Protein AF-A0A962Q0C6-F1 (afdb_monomer_lite)

Secondary structure (DSSP, 8-state):
-----SSSSSSS-------EEEEEE--TTEEEEETTSS-EE-TTEEEEEEE-TTPPP--EEEEEPTTEEEEEE---TT-TTTT---SEE-TTT-HHHHHHSTTHHHHHHTT-EEEE-EEEEESS--S-----EEEEEEEEEEEEEEE--SSHHHHHHHHHSSS--SPPPTTTSS--S-EEEEEEEEEEEEEE-SSTTEEEEEEEEEEEEEEEEEEEE---TT--HHHHHHHHHHHHHHHHHHHHHHHHHHHHHHHHHHHHHHT-SEETTTHHHHHHHHHHHHHHHHHHHHHHHHHHH--HHHHHT--

Radius of gyration: 23.25 Å; chains: 1; bounding box: 73×51×65 Å

Sequence (307 aa):
MLAWVRAAAILGTSILLMGSKIIIHVPQGGSVVSSSGLFACSAGETCTIELDERHHAETFTAVADSGYEFHGWGDKAGSLCQGSRNPYCEELDNGAVFDAEPGFKDRRRSGGAITMNPSFVGSDYPQTQVTPRFSINSFHTTHYYQVQGNTQEEVWAQLHGSANPLAVDRRAGAKPLGHADFRYQYDYRSAYGTGMSSCKVDSGTLVFRFETVLPRLALQEDTSDHLKDHWQPFQELITEHEAGHHAIYRQLVTQLPQVLIDVGEVPCDELSDRVAEAVEYAVSEVRQASVAYDEYYGGEDYLASSL

pLDDT: mean 84.07, std 17.86, range [36.38, 98.62]

Structure (mmCIF, N/CA/C/O backbone):
data_AF-A0A962Q0C6-F1
#
_entry.id   AF-A0A962Q0C6-F1
#
loop_
_atom_site.group_PDB
_atom_site.id
_atom_site.type_symbol
_atom_site.label_atom_id
_atom_site.label_alt_id
_atom_site.label_comp_id
_atom_site.label_asym_id
_atom_site.label_entity_id
_atom_site.label_seq_id
_atom_site.pdbx_PDB_ins_code
_atom_site.Cartn_x
_atom_site.Cartn_y
_atom_site.Cartn_z
_atom_site.occupancy
_atom_site.B_iso_or_equiv
_atom_site.auth_seq_id
_atom_site.auth_comp_id
_atom_site.auth_asym_id
_atom_site.auth_atom_id
_atom_site.pdbx_PDB_model_num
ATOM 1 N N . MET A 1 1 ? -46.916 25.554 -28.824 1.00 42.38 1 MET A N 1
ATOM 2 C CA . MET A 1 1 ? -46.130 26.174 -27.732 1.00 42.38 1 MET A CA 1
ATOM 3 C C . MET A 1 1 ? -46.280 25.299 -26.498 1.00 42.38 1 MET A C 1
ATOM 5 O O . MET A 1 1 ? -47.380 24.814 -26.295 1.00 42.38 1 MET A O 1
ATOM 9 N N . LEU A 1 2 ? -45.210 25.130 -25.715 1.00 42.97 2 LEU A N 1
ATOM 10 C CA . LEU A 1 2 ? -45.050 24.242 -24.545 1.00 42.97 2 LEU A CA 1
ATOM 11 C C . LEU A 1 2 ? -44.699 22.772 -24.834 1.00 42.97 2 LEU A C 1
ATOM 13 O O . LEU A 1 2 ? -45.565 21.908 -24.833 1.00 42.97 2 LEU A O 1
ATOM 17 N N . ALA A 1 3 ? -43.399 22.496 -24.975 1.00 36.38 3 ALA A N 1
ATOM 18 C CA . ALA A 1 3 ? -42.807 21.191 -24.649 1.00 36.38 3 ALA A CA 1
ATOM 19 C C . ALA A 1 3 ? -41.276 21.295 -24.459 1.00 36.38 3 ALA A C 1
ATOM 21 O O . ALA A 1 3 ? -40.534 20.553 -25.080 1.00 36.38 3 ALA A O 1
ATOM 22 N N . TRP A 1 4 ? -40.780 22.236 -23.645 1.00 40.53 4 TRP A N 1
ATOM 23 C CA . TRP A 1 4 ? -39.338 22.348 -23.350 1.00 40.53 4 TRP A CA 1
ATOM 24 C C . TRP A 1 4 ? -39.097 22.904 -21.939 1.00 40.53 4 TRP A C 1
ATOM 26 O O . TRP A 1 4 ? -38.651 24.033 -21.813 1.00 40.53 4 TRP A O 1
ATOM 36 N N . VAL A 1 5 ? -39.437 22.172 -20.865 1.00 48.41 5 VAL A N 1
ATOM 37 C CA . VAL A 1 5 ? -39.014 22.565 -19.490 1.00 48.41 5 VAL A CA 1
ATOM 38 C C . VAL A 1 5 ? -38.654 21.381 -18.561 1.00 48.41 5 VAL A C 1
ATOM 40 O O . VAL A 1 5 ? -38.254 21.602 -17.429 1.00 48.41 5 VAL A O 1
ATOM 43 N N . ARG A 1 6 ? -38.718 20.102 -18.962 1.00 45.22 6 ARG A N 1
ATOM 44 C CA . ARG A 1 6 ? -38.576 18.987 -17.985 1.00 45.22 6 ARG A CA 1
ATOM 45 C C . ARG A 1 6 ? -37.264 18.192 -17.998 1.00 45.22 6 ARG A C 1
ATOM 47 O O . ARG A 1 6 ? -37.251 17.070 -17.513 1.00 45.22 6 ARG A O 1
ATOM 54 N N . ALA A 1 7 ? -36.158 18.753 -18.482 1.00 43.50 7 ALA A N 1
ATOM 55 C CA . ALA A 1 7 ? -34.874 18.037 -18.506 1.00 43.50 7 ALA A CA 1
ATOM 56 C C . ALA A 1 7 ? -33.676 18.914 -18.101 1.00 43.50 7 ALA A C 1
ATOM 58 O O . ALA A 1 7 ? -32.679 18.971 -18.808 1.00 43.50 7 ALA A O 1
ATOM 59 N N . ALA A 1 8 ? -33.772 19.620 -16.972 1.00 44.69 8 ALA A N 1
ATOM 60 C CA . ALA A 1 8 ? -32.648 20.396 -16.433 1.00 44.69 8 ALA A CA 1
ATOM 61 C C . ALA A 1 8 ? -32.552 20.326 -14.898 1.00 44.69 8 ALA A C 1
ATOM 63 O O . ALA A 1 8 ? -32.233 21.315 -14.249 1.00 44.69 8 ALA A O 1
ATOM 64 N N . ALA A 1 9 ? -32.860 19.170 -14.302 1.00 47.03 9 ALA A N 1
ATOM 65 C CA . ALA A 1 9 ? -32.793 19.001 -12.848 1.00 47.03 9 ALA A CA 1
ATOM 66 C C . ALA A 1 9 ? -32.336 17.600 -12.406 1.00 47.03 9 ALA A C 1
ATOM 68 O O . ALA A 1 9 ? -32.841 17.094 -11.419 1.00 47.03 9 ALA A O 1
ATOM 69 N N . ILE A 1 10 ? -31.412 16.952 -13.128 1.00 45.88 10 ILE A N 1
ATOM 70 C CA . ILE A 1 10 ? -30.650 15.788 -12.620 1.00 45.88 10 ILE A CA 1
ATOM 71 C C . ILE A 1 10 ? -29.255 15.792 -13.271 1.00 45.88 10 ILE A C 1
ATOM 73 O O . ILE A 1 10 ? -28.873 14.869 -13.976 1.00 45.88 10 ILE A O 1
ATOM 77 N N . LEU A 1 11 ? -28.513 16.894 -13.154 1.00 45.00 11 LEU A N 1
ATOM 78 C CA . LEU A 1 11 ? -27.110 16.950 -13.588 1.00 45.00 11 LEU A CA 1
ATOM 79 C C . LEU A 1 11 ? -26.406 18.085 -12.833 1.00 45.00 11 LEU A C 1
ATOM 81 O O . LEU A 1 11 ? -26.037 19.108 -13.394 1.00 45.00 11 LEU A O 1
ATOM 85 N N . GLY A 1 12 ? -26.341 17.966 -11.508 1.00 44.19 12 GLY A N 1
ATOM 86 C CA . GLY A 1 12 ? -25.799 19.043 -10.675 1.00 44.19 12 GLY A CA 1
ATOM 87 C C . GLY A 1 12 ? -25.695 18.733 -9.188 1.00 44.19 12 GLY A C 1
ATOM 88 O O . GLY A 1 12 ? -25.767 19.649 -8.377 1.00 44.19 12 GLY A O 1
ATOM 89 N N . THR A 1 13 ? -25.578 17.459 -8.801 1.00 43.25 13 THR A N 1
ATOM 90 C CA . THR A 1 13 ? -25.363 17.070 -7.393 1.00 43.25 13 THR A CA 1
ATOM 91 C C . THR A 1 13 ? -24.566 15.764 -7.311 1.00 43.25 13 THR A C 1
ATOM 93 O O . THR A 1 13 ? -24.959 14.810 -6.656 1.00 43.25 13 THR A O 1
ATOM 96 N N . SER A 1 14 ? -23.443 15.698 -8.029 1.00 43.38 14 SER A N 1
ATOM 97 C CA . SER A 1 14 ? -22.429 14.633 -7.888 1.00 43.38 14 SER A CA 1
ATOM 98 C C . SER A 1 14 ? -21.070 15.244 -7.550 1.00 43.38 14 SER A C 1
ATOM 100 O O . SER A 1 14 ? -20.045 14.878 -8.114 1.00 43.38 14 SER A O 1
ATOM 102 N N . ILE A 1 15 ? -21.077 16.250 -6.677 1.00 46.16 15 ILE A N 1
ATOM 103 C CA . ILE A 1 15 ? -19.887 16.967 -6.231 1.00 46.16 15 ILE A CA 1
ATOM 104 C C . ILE A 1 15 ? -19.734 16.664 -4.730 1.00 46.16 15 ILE A C 1
ATOM 106 O O . ILE A 1 15 ? -20.579 17.075 -3.943 1.00 46.16 15 ILE A O 1
ATOM 110 N N . LEU A 1 16 ? -18.649 15.953 -4.382 1.00 41.97 16 LEU A N 1
ATOM 111 C CA . LEU A 1 16 ? -18.010 15.868 -3.050 1.00 41.97 16 LEU A CA 1
ATOM 112 C C . LEU A 1 16 ? -18.577 14.888 -1.999 1.00 41.97 16 LEU A C 1
ATOM 114 O O . LEU A 1 16 ? -18.841 15.276 -0.868 1.00 41.97 16 LEU A O 1
ATOM 118 N N . LEU A 1 17 ? -18.620 13.591 -2.311 1.00 48.56 17 LEU A N 1
ATOM 119 C CA . LEU A 1 17 ? -18.396 12.548 -1.287 1.00 48.56 17 LEU A CA 1
ATOM 120 C C . LEU A 1 17 ? -16.993 11.943 -1.437 1.00 48.56 17 LEU A C 1
ATOM 122 O O . LEU A 1 17 ? -16.802 10.742 -1.281 1.00 48.56 17 LEU A O 1
ATOM 126 N N . MET A 1 18 ? -16.003 12.756 -1.815 1.00 61.16 18 MET A N 1
ATOM 127 C CA . MET A 1 18 ? -14.620 12.298 -1.735 1.00 61.16 18 MET A CA 1
ATOM 128 C C . MET A 1 18 ? -14.230 12.370 -0.264 1.00 61.16 18 MET A C 1
ATOM 130 O O . MET A 1 18 ? -14.263 13.453 0.317 1.00 61.16 18 MET A O 1
ATOM 134 N N . GLY A 1 19 ? -13.940 11.220 0.345 1.00 72.44 19 GLY A N 1
ATOM 135 C CA . GLY A 1 19 ? -13.360 11.164 1.682 1.00 72.44 19 GLY A CA 1
ATOM 136 C C . GLY A 1 19 ? -12.099 12.025 1.760 1.00 72.44 19 GLY A C 1
ATOM 137 O O . GLY A 1 19 ? -11.506 12.401 0.743 1.00 72.44 19 GLY A O 1
ATOM 138 N N . SER A 1 20 ? -11.693 12.373 2.976 1.00 84.25 20 SER A N 1
ATOM 139 C CA . SER A 1 20 ? -10.398 13.037 3.146 1.00 84.25 20 SER A CA 1
ATOM 140 C C . SER A 1 20 ? -9.280 12.096 2.717 1.00 84.25 20 SER A C 1
ATOM 142 O O . SER A 1 20 ? -9.476 10.888 2.700 1.00 84.25 20 SER A O 1
ATOM 144 N N . LYS A 1 21 ? -8.109 12.613 2.353 1.00 89.81 21 LYS A N 1
ATOM 145 C CA . LYS A 1 21 ? -6.990 11.748 1.957 1.00 89.81 21 LYS A CA 1
ATOM 146 C C . LYS A 1 21 ? -5.640 12.267 2.404 1.00 89.81 21 LYS A C 1
ATOM 148 O O . LYS A 1 21 ? -5.421 13.479 2.437 1.00 89.81 21 LYS A O 1
ATOM 153 N N . ILE A 1 22 ? -4.729 11.340 2.672 1.00 91.00 22 ILE A N 1
ATOM 154 C CA . ILE A 1 22 ? -3.304 11.620 2.836 1.00 91.00 22 ILE A CA 1
ATOM 155 C C . ILE A 1 22 ? -2.613 11.280 1.521 1.00 91.00 22 ILE A C 1
ATOM 157 O O . ILE A 1 22 ? -2.804 10.196 0.981 1.00 91.00 22 ILE A O 1
ATOM 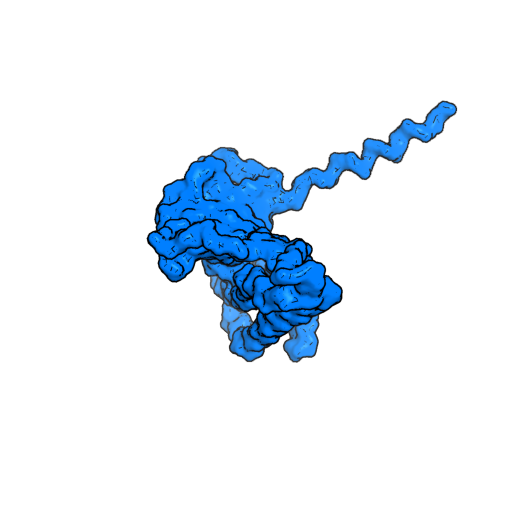161 N N . ILE A 1 23 ? -1.823 12.210 0.994 1.00 94.44 23 ILE A N 1
ATOM 162 C CA . ILE A 1 23 ? -0.979 11.994 -0.179 1.00 94.44 23 ILE A CA 1
ATOM 163 C C . ILE A 1 23 ? 0.474 12.036 0.276 1.00 94.44 23 ILE A C 1
ATOM 165 O O . ILE A 1 23 ? 0.951 13.075 0.732 1.00 94.44 23 ILE A O 1
ATOM 169 N N . ILE A 1 24 ? 1.182 10.922 0.149 1.00 95.62 24 ILE A N 1
ATOM 170 C CA . ILE A 1 24 ? 2.583 10.807 0.552 1.00 95.62 24 ILE A CA 1
ATOM 171 C C . ILE A 1 24 ? 3.434 10.773 -0.712 1.00 95.62 24 ILE A C 1
ATOM 173 O O . ILE A 1 24 ? 3.296 9.859 -1.520 1.00 95.62 24 ILE A O 1
ATOM 177 N N . HIS A 1 25 ? 4.302 11.768 -0.887 1.00 96.31 25 HIS A N 1
ATOM 178 C CA . HIS A 1 25 ? 5.284 11.794 -1.969 1.00 96.31 25 HIS A CA 1
ATOM 179 C C . HIS A 1 25 ? 6.632 11.345 -1.416 1.00 96.31 25 HIS A C 1
ATOM 181 O O . HIS A 1 25 ? 7.324 12.129 -0.765 1.00 96.31 25 HIS A O 1
ATOM 187 N N . VAL A 1 26 ? 6.996 10.087 -1.651 1.00 95.69 26 VAL A N 1
ATOM 188 C CA . VAL A 1 26 ? 8.239 9.515 -1.131 1.00 95.69 26 VAL A CA 1
ATOM 189 C C . VAL A 1 26 ? 9.326 9.662 -2.196 1.00 95.69 26 VAL A C 1
ATOM 191 O O . VAL A 1 26 ? 9.197 9.097 -3.285 1.00 95.69 26 VAL A O 1
ATOM 194 N N . PRO A 1 27 ? 10.396 10.439 -1.952 1.00 93.69 27 PRO A N 1
ATOM 195 C CA . PRO A 1 27 ? 11.502 10.507 -2.892 1.00 93.69 27 PRO A CA 1
ATOM 196 C C . PRO A 1 27 ? 12.302 9.196 -2.866 1.00 93.69 27 PRO A C 1
ATOM 198 O O . PRO A 1 27 ? 12.012 8.273 -2.111 1.00 93.69 27 PRO A O 1
ATOM 201 N N . GLN A 1 28 ? 13.322 9.099 -3.712 1.00 91.00 28 GLN A N 1
ATOM 202 C CA . GLN A 1 28 ? 14.276 7.992 -3.628 1.00 91.00 28 GLN A CA 1
ATOM 203 C C . GLN A 1 28 ? 15.026 8.012 -2.283 1.00 91.00 28 GLN A C 1
ATOM 205 O O . GLN A 1 28 ? 15.248 9.089 -1.725 1.00 91.00 28 GLN A O 1
ATOM 210 N N . GLY A 1 29 ? 15.460 6.841 -1.808 1.00 90.88 29 GLY A N 1
ATOM 211 C CA . GLY A 1 29 ? 16.313 6.709 -0.620 1.00 90.88 29 GLY A CA 1
ATOM 212 C C . GLY A 1 29 ? 15.589 6.433 0.697 1.00 90.88 29 GLY A C 1
ATOM 213 O O . GLY A 1 29 ? 16.202 6.527 1.760 1.00 90.88 29 GLY A O 1
ATOM 214 N N . GLY A 1 30 ? 14.301 6.106 0.658 1.00 94.44 30 GLY A N 1
ATOM 215 C CA . GLY A 1 30 ? 13.584 5.649 1.838 1.00 94.44 30 GLY A CA 1
ATOM 216 C C . GLY A 1 30 ? 12.123 5.333 1.569 1.00 94.44 30 GLY A C 1
ATOM 217 O O . GLY A 1 30 ? 11.634 5.407 0.445 1.00 94.44 30 GLY A O 1
ATOM 218 N N . SER A 1 31 ? 11.418 5.001 2.639 1.00 96.69 31 SER A N 1
ATOM 219 C CA . SER A 1 31 ? 10.007 4.632 2.654 1.00 96.69 31 SER A CA 1
ATOM 220 C C . SER A 1 31 ? 9.270 5.328 3.799 1.00 96.69 31 SER A C 1
ATOM 222 O O . SER A 1 31 ? 9.879 5.934 4.684 1.00 96.69 31 SER A O 1
ATOM 224 N N . VAL A 1 32 ? 7.940 5.270 3.777 1.00 97.06 32 VAL A N 1
ATOM 225 C CA . VAL A 1 32 ? 7.083 5.696 4.892 1.00 97.06 32 VAL A CA 1
ATOM 226 C C . VAL A 1 32 ? 6.168 4.543 5.271 1.00 97.06 32 VAL A C 1
ATOM 228 O O . VAL A 1 32 ? 5.506 4.004 4.392 1.00 97.06 32 VAL A O 1
ATOM 231 N N . VAL A 1 33 ? 6.107 4.178 6.550 1.00 95.44 33 VAL A N 1
ATOM 232 C CA . VAL A 1 33 ? 5.320 3.037 7.055 1.00 95.44 33 VAL A CA 1
ATOM 233 C C . VAL A 1 33 ? 4.435 3.490 8.216 1.00 95.44 33 VAL A C 1
ATOM 235 O O . VAL A 1 33 ? 4.903 4.239 9.071 1.00 95.44 33 VAL A O 1
ATOM 238 N N . SER A 1 34 ? 3.167 3.077 8.253 1.00 94.00 34 SER A N 1
ATOM 239 C CA . SER A 1 34 ? 2.266 3.344 9.383 1.00 94.00 34 SER A CA 1
ATOM 240 C C . SER A 1 34 ? 2.492 2.377 10.544 1.00 94.00 34 SER A C 1
ATOM 242 O O . SER A 1 34 ? 2.974 1.262 10.349 1.00 94.00 34 SER A O 1
ATOM 244 N N . SER A 1 35 ? 2.095 2.774 11.752 1.00 91.19 35 SER A N 1
ATOM 245 C CA . SER A 1 35 ? 2.156 1.940 12.958 1.00 91.19 35 SER A CA 1
ATOM 246 C C . SER A 1 35 ? 1.383 0.629 12.830 1.00 91.19 35 SER A C 1
ATOM 248 O O . SER A 1 35 ? 1.862 -0.394 13.307 1.00 91.19 35 SER A O 1
ATOM 250 N N . SER A 1 36 ? 0.230 0.634 12.156 1.00 88.19 36 SER A N 1
ATOM 251 C CA . SER A 1 36 ? -0.539 -0.589 11.882 1.00 88.19 36 SER A CA 1
ATOM 252 C C . SER A 1 36 ? 0.085 -1.497 10.823 1.00 88.19 36 SER A C 1
ATOM 254 O O . SER A 1 36 ? -0.360 -2.624 10.643 1.00 88.19 36 SER A O 1
ATOM 256 N N . GLY A 1 37 ? 1.043 -0.993 10.040 1.00 90.31 37 GLY A N 1
ATOM 257 C CA . GLY A 1 37 ? 1.572 -1.678 8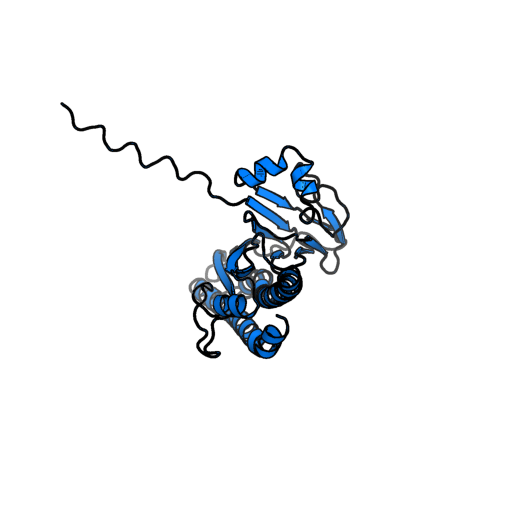.863 1.00 90.31 37 GLY A CA 1
ATOM 258 C C . GLY A 1 37 ? 0.594 -1.777 7.682 1.00 90.31 37 GLY A C 1
ATOM 259 O O . GLY A 1 37 ? 1.010 -2.199 6.599 1.00 90.31 37 GLY A O 1
ATOM 260 N N . LEU A 1 38 ? -0.671 -1.361 7.822 1.00 90.06 38 LEU A N 1
ATOM 261 C CA . LEU A 1 38 ? -1.643 -1.357 6.721 1.00 90.06 38 LEU A CA 1
ATOM 262 C C . LEU A 1 38 ? -1.213 -0.419 5.592 1.00 90.06 38 LEU A C 1
ATOM 264 O O . LEU A 1 38 ? -1.413 -0.729 4.420 1.00 90.06 38 LEU A O 1
ATOM 268 N N . PHE A 1 39 ? -0.549 0.687 5.928 1.00 92.69 39 PHE A N 1
ATOM 269 C CA . PHE A 1 39 ? -0.094 1.673 4.960 1.00 92.69 39 PHE A CA 1
ATOM 270 C C . PHE A 1 39 ? 1.428 1.684 4.895 1.00 92.69 39 PHE A C 1
ATOM 272 O O . PHE A 1 39 ? 2.112 1.864 5.902 1.00 92.69 39 PHE A O 1
ATOM 279 N N . ALA A 1 40 ? 1.974 1.532 3.694 1.00 93.62 40 ALA A N 1
ATOM 280 C CA . ALA A 1 40 ? 3.387 1.771 3.462 1.00 93.62 40 ALA A CA 1
ATOM 281 C C . ALA A 1 40 ? 3.629 2.244 2.033 1.00 93.62 40 ALA A C 1
ATOM 283 O O . ALA A 1 40 ? 2.961 1.798 1.098 1.00 93.62 40 ALA A O 1
ATOM 284 N N . CYS A 1 41 ? 4.599 3.139 1.903 1.00 96.06 41 CYS A N 1
ATOM 285 C CA . CYS A 1 41 ? 4.965 3.835 0.685 1.00 96.06 41 CYS A CA 1
ATOM 286 C C . CYS A 1 41 ? 6.442 3.648 0.409 1.00 96.06 41 CYS A C 1
ATOM 288 O O . CYS A 1 41 ? 7.276 4.000 1.243 1.00 96.06 41 CYS A O 1
ATOM 290 N N . SER A 1 42 ? 6.751 3.099 -0.754 1.00 95.25 42 SER A N 1
ATOM 291 C CA . SER A 1 42 ? 8.107 2.774 -1.175 1.00 95.25 42 SER A CA 1
ATOM 292 C C . SER A 1 42 ? 8.824 3.972 -1.800 1.00 95.25 42 SER A C 1
ATOM 294 O O . SER A 1 42 ? 8.217 4.982 -2.159 1.00 95.25 42 SER A O 1
ATOM 296 N N . ALA A 1 43 ? 10.141 3.859 -1.945 1.00 92.94 43 ALA A N 1
ATOM 297 C CA . ALA A 1 43 ? 10.968 4.881 -2.571 1.00 92.94 43 ALA A CA 1
ATOM 298 C C . ALA A 1 43 ? 10.479 5.227 -3.990 1.00 92.94 43 ALA A C 1
ATOM 300 O O . ALA A 1 43 ? 10.251 4.350 -4.824 1.00 92.94 43 ALA A O 1
ATOM 301 N N . GLY A 1 44 ? 10.344 6.523 -4.282 1.00 91.25 44 GLY A N 1
ATOM 302 C CA . GLY A 1 44 ? 9.909 7.019 -5.594 1.00 91.25 44 GLY A CA 1
ATOM 303 C C . GLY A 1 44 ? 8.409 6.897 -5.885 1.00 91.25 44 GLY A C 1
ATOM 304 O O . GLY A 1 44 ? 7.980 7.218 -6.995 1.00 91.25 44 GLY A O 1
ATOM 305 N N . GLU A 1 45 ? 7.615 6.449 -4.918 1.00 94.56 45 GLU A N 1
ATOM 306 C CA . GLU A 1 45 ? 6.172 6.287 -5.040 1.00 94.56 45 GLU A CA 1
ATOM 307 C C . GLU A 1 45 ? 5.400 7.544 -4.608 1.00 94.56 45 GLU A C 1
ATOM 309 O O . GLU A 1 45 ? 5.811 8.307 -3.730 1.00 94.56 45 GLU A O 1
ATOM 314 N N . THR A 1 46 ? 4.222 7.745 -5.204 1.00 97.06 46 THR A N 1
ATOM 315 C CA . THR A 1 46 ? 3.168 8.578 -4.612 1.00 97.06 46 THR A CA 1
ATOM 316 C C . THR A 1 46 ? 2.023 7.705 -4.107 1.00 97.06 46 THR A C 1
ATOM 318 O O . THR A 1 46 ? 1.293 7.109 -4.895 1.00 97.06 46 THR A O 1
ATOM 321 N N . CYS A 1 47 ? 1.817 7.669 -2.795 1.00 94.94 47 CYS A N 1
ATOM 322 C CA . CYS A 1 47 ? 0.680 6.975 -2.199 1.00 94.94 47 CYS A CA 1
ATOM 323 C C . CYS A 1 47 ? -0.477 7.921 -1.938 1.00 94.94 47 CYS A C 1
ATOM 325 O O . CYS A 1 47 ? -0.277 9.062 -1.521 1.00 94.94 47 CYS A O 1
ATOM 327 N N . THR A 1 48 ? -1.693 7.411 -2.072 1.00 95.88 48 THR A N 1
ATOM 328 C CA . THR A 1 48 ? -2.912 8.046 -1.579 1.00 95.88 48 THR A CA 1
ATOM 329 C C . THR A 1 48 ? -3.599 7.118 -0.587 1.00 95.88 48 THR A C 1
ATOM 331 O O . THR A 1 48 ? -3.952 6.001 -0.942 1.00 95.88 48 THR A O 1
ATOM 334 N N . ILE A 1 49 ? -3.815 7.587 0.636 1.00 93.06 49 ILE A N 1
ATOM 335 C CA . ILE A 1 49 ? -4.540 6.865 1.684 1.00 93.06 49 ILE A CA 1
ATOM 336 C C . ILE A 1 49 ? -5.889 7.550 1.867 1.00 93.06 49 ILE A C 1
ATOM 338 O O . ILE A 1 49 ? -5.937 8.757 2.128 1.00 93.06 49 ILE A O 1
ATOM 342 N N . GLU A 1 50 ? -6.976 6.807 1.701 1.00 89.62 50 GLU A N 1
ATOM 343 C CA . GLU A 1 50 ? -8.326 7.324 1.907 1.00 89.62 50 GLU A CA 1
ATOM 344 C C . GLU A 1 50 ? -8.687 7.321 3.391 1.00 89.62 50 GLU A C 1
ATOM 346 O O . GLU A 1 50 ? -8.765 6.274 4.023 1.00 89.62 50 GLU A O 1
ATOM 351 N N . LEU A 1 51 ? -8.952 8.514 3.925 1.00 82.25 51 LEU A N 1
ATOM 352 C CA . LEU A 1 51 ? -9.417 8.732 5.284 1.00 82.25 51 LEU A CA 1
ATOM 353 C C . LEU A 1 51 ? -10.953 8.717 5.348 1.00 82.25 51 LEU A C 1
ATOM 355 O O . LEU A 1 51 ? -11.630 9.635 4.873 1.00 82.25 51 LEU A O 1
ATOM 359 N N . ASP A 1 52 ? -11.503 7.713 6.018 1.00 73.62 52 ASP A N 1
ATOM 360 C CA . ASP A 1 52 ? -12.863 7.700 6.545 1.00 73.62 52 ASP A CA 1
ATOM 361 C C . ASP A 1 52 ? -13.000 8.590 7.809 1.00 73.62 52 ASP A C 1
ATOM 363 O O . ASP A 1 52 ? -12.031 9.068 8.422 1.00 73.62 52 ASP A O 1
ATOM 367 N N . GLU A 1 53 ? -14.245 8.838 8.219 1.00 58.31 53 GLU A N 1
ATOM 368 C CA . GLU A 1 53 ? -14.584 9.669 9.387 1.00 58.31 53 GLU A CA 1
ATOM 369 C C . GLU A 1 53 ? -14.044 9.121 10.719 1.00 58.31 53 GLU A C 1
ATOM 371 O O . GLU A 1 53 ? -14.075 9.823 11.729 1.00 58.31 53 GLU A O 1
ATOM 376 N N . ARG A 1 54 ? -13.546 7.882 10.736 1.00 59.00 54 ARG A N 1
ATOM 377 C CA . ARG A 1 54 ? -13.233 7.109 11.939 1.00 59.00 54 ARG A CA 1
ATOM 378 C C . ARG A 1 54 ? -11.829 6.500 11.895 1.00 59.00 54 ARG A C 1
ATOM 380 O O . ARG A 1 54 ? -11.590 5.502 12.567 1.00 59.00 54 ARG A O 1
ATOM 387 N N . HIS A 1 55 ? -10.920 7.080 11.107 1.00 61.56 55 HIS A N 1
ATOM 388 C CA . HIS A 1 55 ? -9.526 6.642 11.058 1.00 61.56 55 HIS A CA 1
ATOM 389 C C . HIS A 1 55 ? -8.929 6.575 12.458 1.00 61.56 55 HIS A C 1
ATOM 391 O O . HIS A 1 55 ? -9.090 7.511 13.244 1.00 61.56 55 HIS A O 1
ATOM 397 N N . HIS A 1 56 ? -8.280 5.446 12.733 1.00 62.69 56 HIS A N 1
ATOM 398 C CA . HIS A 1 56 ? -7.518 5.238 13.949 1.00 62.69 56 HIS A CA 1
ATOM 399 C C . HIS A 1 56 ? -6.273 6.129 13.923 1.00 62.69 56 HIS A C 1
ATOM 401 O O . HIS A 1 56 ? -5.827 6.575 12.861 1.00 62.69 56 HIS A O 1
ATOM 407 N N . ALA A 1 57 ? -5.753 6.407 15.110 1.00 72.75 57 ALA A N 1
ATOM 408 C CA . ALA A 1 57 ? -4.453 7.017 15.278 1.00 72.75 57 ALA A CA 1
ATOM 409 C C . ALA A 1 57 ? -3.390 6.199 14.537 1.00 72.75 57 ALA A C 1
ATOM 411 O O . ALA A 1 57 ? -3.248 5.005 14.784 1.00 72.75 57 ALA A O 1
ATOM 412 N N . GLU A 1 58 ? -2.661 6.835 13.625 1.00 84.62 58 GLU A N 1
ATOM 413 C CA . GLU A 1 58 ? -1.534 6.212 12.938 1.00 84.62 58 GLU A CA 1
ATOM 414 C C . GLU A 1 58 ? -0.294 7.065 13.139 1.00 84.62 58 GLU A C 1
ATOM 416 O O . GLU A 1 58 ? -0.300 8.268 12.878 1.00 84.62 58 GLU A O 1
ATOM 421 N N . THR A 1 59 ? 0.799 6.430 13.531 1.00 91.00 59 THR A N 1
ATOM 422 C CA . THR A 1 59 ? 2.115 7.053 13.475 1.00 91.00 59 THR A CA 1
ATOM 423 C C . THR A 1 59 ? 2.780 6.655 12.172 1.00 91.00 59 THR A C 1
ATOM 425 O O . THR A 1 59 ? 3.039 5.479 11.926 1.00 91.00 59 THR A O 1
ATOM 428 N N . PHE A 1 60 ? 3.079 7.637 11.328 1.00 94.56 60 PHE A N 1
ATOM 429 C CA . PHE A 1 60 ? 3.829 7.404 10.098 1.00 94.56 60 PHE A CA 1
ATOM 430 C C . PHE A 1 60 ? 5.323 7.570 10.357 1.00 94.56 60 PHE A C 1
ATOM 432 O O . PHE A 1 60 ? 5.773 8.623 10.798 1.00 94.56 60 PHE A O 1
ATOM 439 N N . THR A 1 61 ? 6.105 6.544 10.049 1.00 97.00 61 THR A N 1
ATOM 440 C CA . THR A 1 61 ? 7.553 6.529 10.259 1.00 97.00 61 THR A CA 1
ATOM 441 C C . THR A 1 61 ? 8.275 6.626 8.926 1.00 97.00 61 THR A C 1
ATOM 443 O O . THR A 1 61 ? 8.061 5.789 8.051 1.00 97.00 61 THR A O 1
ATOM 446 N N . ALA A 1 62 ? 9.143 7.625 8.767 1.00 97.31 62 ALA A N 1
ATOM 447 C CA . ALA A 1 62 ? 10.076 7.688 7.647 1.00 97.31 62 ALA A CA 1
ATOM 448 C C . ALA A 1 62 ? 11.274 6.759 7.906 1.00 97.31 62 ALA A C 1
ATOM 450 O O . ALA A 1 62 ? 12.016 6.948 8.870 1.00 97.31 62 ALA A O 1
ATOM 451 N N . VAL A 1 63 ? 11.474 5.770 7.036 1.00 97.25 63 VAL A N 1
ATOM 452 C CA . VAL A 1 63 ? 12.540 4.767 7.141 1.00 97.25 63 VAL A CA 1
ATOM 453 C C . VAL A 1 63 ? 13.515 4.974 5.988 1.00 97.25 63 VAL A C 1
ATOM 455 O O . VAL A 1 63 ? 13.145 4.806 4.830 1.00 97.25 63 VAL A O 1
ATOM 458 N N . ALA A 1 64 ? 14.748 5.377 6.292 1.00 96.44 64 ALA A N 1
ATOM 459 C CA . ALA A 1 64 ? 15.775 5.583 5.274 1.00 96.44 64 ALA A CA 1
ATOM 460 C C . ALA A 1 64 ? 16.316 4.244 4.751 1.00 96.44 64 ALA A C 1
ATOM 462 O O . ALA A 1 64 ? 16.537 3.312 5.528 1.00 96.44 64 ALA A O 1
ATOM 463 N N . ASP A 1 65 ? 16.567 4.172 3.446 1.00 93.75 65 ASP A N 1
ATOM 464 C CA . ASP A 1 65 ? 17.240 3.029 2.834 1.00 93.75 65 ASP A CA 1
ATOM 465 C C . ASP A 1 65 ? 18.737 3.030 3.178 1.00 93.75 65 ASP A C 1
ATOM 467 O O . ASP A 1 65 ? 19.321 4.038 3.586 1.00 93.75 65 ASP A O 1
ATOM 471 N N . SER A 1 66 ? 19.401 1.891 2.970 1.00 91.88 66 SER A N 1
ATOM 472 C CA . SER A 1 66 ? 20.847 1.779 3.179 1.00 91.88 66 SER A CA 1
ATOM 473 C C . SER A 1 66 ? 21.617 2.832 2.367 1.00 91.88 66 SER A C 1
ATOM 475 O O . SER A 1 66 ? 21.526 2.872 1.141 1.00 91.88 66 SER A O 1
ATOM 477 N N . GLY A 1 67 ? 22.432 3.642 3.049 1.00 91.00 67 GLY A N 1
ATOM 478 C CA . GLY A 1 67 ? 23.212 4.728 2.438 1.00 91.00 67 GLY A CA 1
ATOM 479 C C . GLY A 1 67 ? 22.501 6.086 2.402 1.00 91.00 67 GLY A C 1
ATOM 480 O O . GLY A 1 67 ? 23.062 7.046 1.871 1.00 91.00 67 GLY A O 1
ATOM 481 N N . TYR A 1 68 ? 21.304 6.174 2.980 1.00 94.00 68 TYR A N 1
ATOM 482 C CA . TYR A 1 68 ? 20.548 7.406 3.152 1.00 94.00 68 TYR A CA 1
ATOM 483 C C . TYR A 1 68 ? 20.277 7.685 4.632 1.00 94.00 68 TYR A C 1
ATOM 485 O O . TYR A 1 68 ? 20.276 6.793 5.477 1.00 94.00 68 TYR A O 1
ATOM 493 N N . GLU A 1 69 ? 20.004 8.948 4.931 1.00 95.94 69 GLU A N 1
ATOM 494 C CA . GLU A 1 69 ? 19.554 9.428 6.229 1.00 95.94 69 GLU A CA 1
ATOM 495 C C . GLU A 1 69 ? 18.269 10.234 6.056 1.00 95.94 69 GLU A C 1
ATOM 497 O O . GLU A 1 69 ? 18.118 11.011 5.108 1.00 95.94 69 GLU A O 1
ATOM 502 N N . PHE A 1 70 ? 17.339 10.078 6.996 1.00 96.88 70 PHE A N 1
ATOM 503 C CA . PHE A 1 70 ? 16.173 10.946 7.065 1.00 96.88 70 PHE A CA 1
ATOM 504 C C . PHE A 1 70 ? 16.601 12.348 7.511 1.00 96.88 70 PHE A C 1
ATOM 506 O O . PHE A 1 70 ? 17.118 12.537 8.610 1.00 96.88 70 PHE A O 1
ATOM 513 N N . HIS A 1 71 ? 16.370 13.341 6.658 1.00 96.00 71 HIS A N 1
ATOM 514 C CA . HIS A 1 71 ? 16.725 14.732 6.929 1.00 96.00 71 HIS A CA 1
ATOM 515 C C . HIS A 1 71 ? 15.589 15.502 7.620 1.00 96.00 71 HIS A C 1
ATOM 517 O O . HIS A 1 71 ? 15.837 16.415 8.412 1.00 96.00 71 HIS A O 1
ATOM 523 N N . GLY A 1 72 ? 14.339 15.162 7.305 1.00 96.31 72 GLY A N 1
ATOM 524 C CA . GLY A 1 72 ? 13.161 15.824 7.854 1.00 96.31 72 GLY A CA 1
ATOM 525 C C . GLY A 1 72 ? 11.937 15.713 6.954 1.00 96.31 72 GLY A C 1
ATOM 526 O O . GLY A 1 72 ? 12.022 15.315 5.793 1.00 96.31 72 GLY A O 1
ATOM 527 N N . TRP A 1 73 ? 10.792 16.096 7.499 1.00 95.88 73 TRP A N 1
ATOM 528 C CA . TRP A 1 73 ? 9.547 16.269 6.764 1.00 95.88 73 TRP A CA 1
ATOM 529 C C . TRP A 1 73 ? 9.508 17.655 6.112 1.00 95.88 73 TRP A C 1
ATOM 531 O O . TRP A 1 73 ? 10.015 18.630 6.664 1.00 95.88 73 TRP A O 1
ATOM 541 N N . GLY A 1 74 ? 8.914 17.753 4.924 1.00 90.00 74 GLY A N 1
ATOM 542 C CA . GLY A 1 74 ? 8.893 18.984 4.138 1.00 90.00 74 GLY A CA 1
ATOM 543 C C . GLY A 1 74 ? 8.217 20.166 4.841 1.00 90.00 74 GLY A C 1
ATOM 544 O O . GLY A 1 74 ? 7.273 20.006 5.607 1.00 90.00 74 GLY A O 1
ATOM 545 N N . ASP A 1 75 ? 8.661 21.377 4.503 1.00 85.56 75 ASP A N 1
ATOM 546 C CA . ASP A 1 75 ? 8.233 22.631 5.146 1.00 85.56 75 ASP A CA 1
ATOM 547 C C . ASP A 1 75 ? 6.995 23.281 4.500 1.00 85.56 75 ASP A C 1
ATOM 549 O O . ASP A 1 75 ? 6.714 24.466 4.707 1.00 85.56 75 ASP A O 1
ATOM 553 N N . LYS A 1 76 ? 6.247 22.547 3.668 1.00 86.00 76 LYS A N 1
ATOM 554 C CA . LYS A 1 76 ? 5.114 23.113 2.927 1.00 86.00 76 LYS A CA 1
ATOM 555 C C . LYS A 1 76 ? 3.934 23.368 3.865 1.00 86.00 76 LYS A C 1
ATOM 557 O O . LYS A 1 76 ? 3.430 22.444 4.485 1.00 86.00 76 LYS A O 1
ATOM 562 N N . ALA A 1 77 ? 3.433 24.604 3.883 1.00 80.12 77 ALA A N 1
ATOM 563 C CA . ALA A 1 77 ? 2.285 24.989 4.705 1.00 80.12 77 ALA A CA 1
ATOM 564 C C . ALA A 1 77 ? 1.097 24.015 4.562 1.00 80.12 77 ALA A C 1
ATOM 566 O O . ALA A 1 77 ? 0.539 23.851 3.471 1.00 80.12 77 ALA A O 1
ATOM 567 N N . GLY A 1 78 ? 0.697 23.402 5.680 1.00 77.88 78 GLY A N 1
ATOM 568 C CA . GLY A 1 78 ? -0.448 22.495 5.755 1.00 77.88 78 GLY A CA 1
ATOM 569 C C . GLY A 1 78 ? -0.179 21.055 5.304 1.00 77.88 78 GLY A C 1
ATOM 570 O O . GLY A 1 78 ? -1.145 20.359 4.980 1.00 77.88 78 GLY A O 1
ATOM 571 N N . SER A 1 79 ? 1.087 20.624 5.244 1.00 86.75 79 SER A N 1
ATOM 572 C CA . SER A 1 79 ? 1.467 19.204 5.256 1.00 86.75 79 SER A CA 1
ATOM 573 C C . SER A 1 79 ? 1.455 18.636 6.678 1.00 86.75 79 SER A C 1
ATOM 575 O O . SER A 1 79 ? 1.663 19.386 7.627 1.00 86.75 79 SER A O 1
ATOM 577 N N . LEU A 1 80 ? 1.271 17.320 6.823 1.00 87.69 80 LEU A N 1
ATOM 578 C CA . LEU A 1 80 ? 1.513 16.649 8.107 1.00 87.69 80 LEU A CA 1
ATOM 579 C C . LEU A 1 80 ? 3.009 16.674 8.431 1.00 87.69 80 LEU A C 1
ATOM 581 O O . LEU A 1 80 ? 3.849 16.534 7.535 1.00 87.69 80 LEU A O 1
ATOM 585 N N . CYS A 1 81 ? 3.312 16.850 9.713 1.00 89.19 81 CYS A N 1
ATOM 586 C CA . CYS A 1 81 ? 4.647 16.863 10.298 1.00 89.19 81 CYS A CA 1
ATOM 587 C C . CYS A 1 81 ? 5.565 17.940 9.730 1.00 89.19 81 CYS A C 1
ATOM 589 O O . CYS A 1 81 ? 6.783 17.785 9.717 1.00 89.19 81 CYS A O 1
ATOM 591 N N . GLN A 1 82 ? 4.980 19.046 9.269 1.00 89.25 82 GLN A N 1
ATOM 592 C CA . GLN A 1 82 ? 5.683 20.121 8.580 1.00 89.25 82 GLN A CA 1
ATOM 593 C C . GLN A 1 82 ? 6.928 20.591 9.352 1.00 89.25 82 GLN A C 1
ATOM 595 O O . GLN A 1 82 ? 6.834 21.065 10.483 1.00 89.25 82 GLN A O 1
ATOM 600 N N . GLY A 1 83 ? 8.098 20.476 8.719 1.00 88.75 83 GLY A N 1
ATOM 601 C CA . GLY A 1 83 ? 9.390 20.908 9.264 1.00 88.75 83 GLY A CA 1
ATOM 602 C C . GLY A 1 83 ? 9.920 20.127 10.461 1.00 88.75 83 GLY A C 1
ATOM 603 O O . GLY A 1 83 ? 10.965 20.477 11.020 1.00 88.75 83 GLY A O 1
ATOM 604 N N . SER A 1 84 ? 9.247 19.045 10.852 1.00 9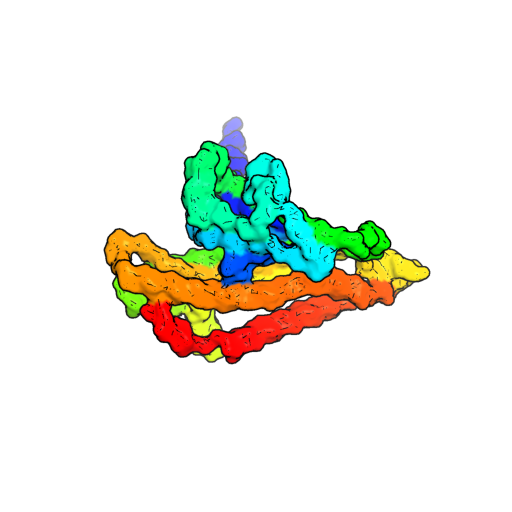3.19 84 SER A N 1
ATOM 605 C CA . SER A 1 84 ? 9.749 18.150 11.885 1.00 93.19 84 SER A CA 1
ATOM 606 C C . SER A 1 84 ? 10.969 17.371 11.384 1.00 93.19 84 SER A C 1
ATOM 608 O O . SER A 1 84 ? 11.002 16.856 10.266 1.00 93.19 84 SER A O 1
ATOM 610 N N . ARG A 1 85 ? 11.978 17.245 12.251 1.00 95.56 85 ARG A N 1
ATOM 611 C CA . ARG A 1 85 ? 13.131 16.348 12.058 1.00 95.56 85 ARG A CA 1
ATOM 612 C C . ARG A 1 85 ? 12.956 14.999 12.754 1.00 95.56 85 ARG A C 1
ATOM 614 O O . ARG A 1 85 ? 13.849 14.163 12.686 1.00 95.56 85 ARG A O 1
ATOM 621 N N . ASN A 1 86 ? 11.832 14.797 13.439 1.00 95.12 86 ASN A N 1
ATOM 622 C CA . ASN A 1 86 ? 11.498 13.512 14.028 1.00 95.12 86 ASN A CA 1
ATOM 623 C C . ASN A 1 86 ? 10.992 12.573 12.917 1.00 95.12 86 ASN A C 1
ATOM 625 O O . ASN A 1 86 ? 10.013 12.931 12.261 1.00 95.12 86 ASN A O 1
ATOM 629 N N . PRO A 1 87 ? 11.615 11.403 12.681 1.00 95.62 87 PRO A N 1
ATOM 630 C CA . PRO A 1 87 ? 11.120 10.445 11.693 1.00 95.62 87 PRO A CA 1
ATOM 631 C C . PRO A 1 87 ? 9.744 9.871 12.050 1.00 95.62 87 PRO A C 1
ATOM 633 O O . PRO A 1 87 ? 9.067 9.379 11.153 1.00 95.62 87 PRO A O 1
ATOM 636 N N . TYR A 1 88 ? 9.318 9.958 13.314 1.00 94.88 88 TYR A N 1
ATOM 637 C CA . TYR A 1 88 ? 7.996 9.539 13.771 1.00 94.88 88 TYR A CA 1
ATOM 638 C C . TYR A 1 88 ? 7.004 10.703 13.670 1.00 94.88 88 TYR A C 1
ATOM 640 O O . TYR A 1 88 ? 7.138 11.726 14.345 1.00 94.88 88 TYR A O 1
ATOM 648 N N . CYS A 1 89 ? 6.020 10.551 12.791 1.00 91.06 89 CYS A N 1
ATOM 649 C CA . CYS A 1 89 ? 4.951 11.507 12.550 1.00 91.06 89 CYS A CA 1
ATOM 650 C C . CYS A 1 89 ? 3.675 11.056 13.276 1.00 91.06 89 CYS A C 1
ATOM 652 O O . CYS A 1 89 ? 2.858 10.331 12.713 1.00 91.06 89 CYS A O 1
ATOM 654 N N . GLU A 1 90 ? 3.532 11.481 14.534 1.00 83.38 90 GLU A N 1
ATOM 655 C CA . GLU A 1 90 ? 2.447 11.100 15.464 1.00 83.38 90 GLU A CA 1
ATOM 656 C C . GLU A 1 90 ? 1.212 12.026 15.374 1.00 83.38 90 GLU A C 1
ATOM 658 O O . GLU A 1 90 ? 0.284 11.945 16.177 1.00 83.38 90 GLU A O 1
ATOM 663 N N . GLU A 1 91 ? 1.175 12.950 14.406 1.00 65.00 91 GLU A N 1
ATOM 664 C CA . GLU A 1 91 ? 0.161 14.018 14.323 1.00 65.00 91 GLU A CA 1
ATOM 665 C C . GLU A 1 91 ? -1.282 13.532 14.077 1.00 65.00 91 GLU A C 1
ATOM 667 O O . GLU A 1 91 ? -2.209 14.343 14.079 1.00 65.00 91 GLU A O 1
ATOM 672 N N . LEU A 1 92 ? -1.502 12.227 13.895 1.00 63.81 92 LEU A N 1
ATOM 673 C CA . LEU A 1 92 ? -2.835 11.638 13.736 1.00 63.81 92 LEU A CA 1
ATOM 674 C C . LEU A 1 92 ? -3.421 11.084 15.040 1.00 63.81 92 LEU A C 1
ATOM 676 O O . LEU A 1 92 ? -4.612 10.783 15.066 1.00 63.81 92 LEU A O 1
ATOM 680 N N . ASP A 1 93 ? -2.623 10.970 16.105 1.00 50.56 93 ASP A N 1
ATOM 681 C CA . ASP A 1 93 ? -3.035 10.301 17.347 1.00 50.56 93 ASP A CA 1
ATOM 682 C C . ASP A 1 93 ? -3.897 11.196 18.250 1.00 50.56 93 ASP A C 1
ATOM 684 O O . ASP A 1 93 ? -4.815 10.766 18.944 1.00 50.56 93 ASP A O 1
ATOM 688 N N . ASN A 1 94 ? -3.698 12.508 18.164 1.00 42.75 94 ASN A N 1
ATOM 689 C CA . ASN A 1 94 ? -4.422 13.443 19.002 1.00 42.75 94 ASN A CA 1
ATOM 690 C C . ASN A 1 94 ? -5.429 14.229 18.176 1.00 42.75 94 ASN A C 1
ATOM 692 O O . ASN A 1 94 ? -5.058 15.075 17.360 1.00 42.75 94 ASN A O 1
ATOM 696 N N . GLY A 1 95 ? -6.716 14.074 18.509 1.00 43.91 95 GLY A N 1
ATOM 697 C CA . GLY A 1 95 ? -7.769 15.026 18.135 1.00 43.91 95 GLY A CA 1
ATOM 698 C C . GLY A 1 95 ? -7.352 16.495 18.330 1.00 43.91 95 GLY A C 1
ATOM 699 O O . GLY A 1 95 ? -7.873 17.364 17.649 1.00 43.91 95 GLY A O 1
ATOM 700 N N . ALA A 1 96 ? -6.336 16.771 19.159 1.00 39.69 96 ALA A N 1
ATOM 701 C CA . ALA A 1 96 ? -5.688 18.066 19.333 1.00 39.69 96 ALA A CA 1
ATOM 702 C C . ALA A 1 96 ? -5.046 18.680 18.068 1.00 39.69 96 ALA A C 1
ATOM 704 O O . ALA A 1 96 ? -5.174 19.887 17.905 1.00 39.69 96 ALA A O 1
ATOM 705 N N . VAL A 1 97 ? -4.403 17.937 17.154 1.00 45.16 97 VAL A N 1
ATOM 706 C CA . VAL A 1 97 ? -3.847 18.548 15.914 1.00 45.16 97 VAL A CA 1
ATOM 707 C C . VAL A 1 97 ? -4.982 18.979 14.982 1.00 45.16 97 VAL A C 1
ATOM 709 O O . VAL A 1 97 ? -4.942 20.045 14.365 1.00 45.16 97 VAL A O 1
ATOM 712 N N . PHE A 1 98 ? -6.055 18.189 14.960 1.00 47.34 98 PHE A N 1
ATOM 713 C CA . PHE A 1 98 ? -7.269 18.480 14.202 1.00 47.34 98 PHE A CA 1
ATOM 714 C C . PHE A 1 98 ? -8.155 19.531 14.879 1.00 47.34 98 PHE A C 1
ATOM 716 O O . PHE A 1 98 ? -8.961 20.144 14.192 1.00 47.34 98 PHE A O 1
ATOM 723 N N . ASP A 1 99 ? -8.005 19.763 16.186 1.00 41.28 99 ASP A N 1
ATOM 724 C CA . ASP A 1 99 ? -8.766 20.738 16.974 1.00 41.28 99 ASP A CA 1
ATOM 725 C C . ASP A 1 99 ? -8.047 22.087 17.147 1.00 41.28 99 ASP A C 1
ATOM 727 O O . ASP A 1 99 ? -8.725 23.098 17.344 1.00 41.28 99 ASP A O 1
ATOM 731 N N . ALA A 1 100 ? -6.711 22.120 17.080 1.00 41.12 100 ALA A N 1
ATOM 732 C CA . ALA A 1 100 ? -5.901 23.301 17.390 1.00 41.12 100 ALA A CA 1
ATOM 733 C C . ALA A 1 100 ? -5.655 24.232 16.192 1.00 41.12 100 ALA A C 1
ATOM 735 O O . ALA A 1 100 ? -5.481 25.433 16.394 1.00 41.12 100 ALA A O 1
ATOM 736 N N . GLU A 1 101 ? -5.685 23.720 14.958 1.00 47.59 101 GLU A N 1
ATOM 737 C CA . GLU A 1 101 ? -5.531 24.528 13.744 1.00 47.59 101 GLU A CA 1
ATOM 738 C C . GLU A 1 101 ? -6.907 24.777 13.092 1.00 47.59 101 GLU A C 1
ATOM 740 O O . GLU A 1 101 ? -7.502 23.846 12.534 1.00 47.59 101 GLU A O 1
ATOM 745 N N . PRO A 1 102 ? -7.431 26.024 13.097 1.00 47.16 102 PRO A N 1
ATOM 746 C CA . PRO A 1 102 ? -8.771 26.354 12.594 1.00 47.16 102 PRO A CA 1
ATOM 747 C C . PRO A 1 102 ? -9.041 25.919 11.143 1.00 47.16 102 PRO A C 1
ATOM 749 O O . PRO A 1 102 ? -10.194 25.822 10.740 1.00 47.16 102 PRO A O 1
ATOM 752 N N . GLY A 1 103 ? -7.997 25.644 10.352 1.00 50.22 103 GLY A N 1
ATOM 753 C CA . GLY A 1 103 ? -8.109 25.207 8.958 1.00 50.22 103 GLY A CA 1
ATOM 754 C C . GLY A 1 103 ? -8.164 23.692 8.730 1.00 50.22 103 GLY A C 1
ATOM 755 O O . GLY A 1 103 ? -8.442 23.275 7.604 1.00 50.22 103 GLY A O 1
ATOM 756 N N . PHE A 1 104 ? -7.893 22.853 9.738 1.00 50.81 104 PHE A N 1
ATOM 757 C CA . PHE A 1 104 ? -7.760 21.405 9.526 1.00 50.81 104 PHE A CA 1
ATOM 758 C C . PHE A 1 104 ? -9.096 20.650 9.674 1.00 50.81 104 PHE A C 1
ATOM 760 O O . PHE A 1 104 ? -9.408 19.802 8.831 1.00 50.81 104 PHE A O 1
ATOM 767 N N . LYS A 1 105 ? -9.960 21.018 10.640 1.00 48.94 105 LYS A N 1
ATOM 768 C CA . LYS A 1 105 ? -11.347 20.489 10.721 1.00 48.94 105 LYS A CA 1
ATOM 769 C C . LYS A 1 105 ? -12.130 20.696 9.431 1.00 48.94 105 LYS A C 1
ATOM 771 O O . LYS A 1 105 ? -12.841 19.793 8.984 1.00 48.94 105 LYS A O 1
ATOM 776 N N . ASP A 1 106 ? -11.969 21.868 8.824 1.00 50.38 106 ASP A N 1
ATOM 777 C CA . ASP A 1 106 ? -12.651 22.227 7.583 1.00 50.38 106 ASP A CA 1
ATOM 778 C C . ASP A 1 106 ? -12.169 21.379 6.399 1.00 50.38 106 ASP A C 1
ATOM 780 O O . ASP A 1 106 ? -12.968 21.045 5.523 1.00 50.38 106 ASP A O 1
ATOM 784 N N . ARG A 1 107 ? -10.903 20.930 6.389 1.00 52.38 107 ARG A N 1
ATOM 785 C CA . ARG A 1 107 ? -10.383 20.006 5.365 1.00 52.38 107 ARG A CA 1
ATOM 786 C C . ARG A 1 107 ? -10.939 18.594 5.510 1.00 52.38 107 ARG A C 1
ATOM 788 O O . ARG A 1 107 ? -11.253 17.992 4.486 1.00 52.38 107 ARG A O 1
ATOM 795 N N . ARG A 1 108 ? -11.143 18.086 6.736 1.00 51.28 108 ARG A N 1
ATOM 796 C CA . ARG A 1 108 ? -11.727 16.742 6.922 1.00 51.28 108 ARG A CA 1
ATOM 797 C C . ARG A 1 108 ? -13.183 16.670 6.442 1.00 51.28 108 ARG A C 1
ATOM 799 O O . ARG A 1 108 ? -13.613 15.691 5.840 1.00 51.28 108 ARG A O 1
ATOM 806 N N . ARG A 1 109 ? -13.940 17.748 6.672 1.00 54.22 109 ARG A N 1
ATOM 807 C CA . ARG A 1 109 ? -15.357 17.862 6.281 1.00 54.22 109 ARG A CA 1
ATOM 808 C C . ARG A 1 109 ? -15.579 18.175 4.799 1.00 54.22 109 ARG A C 1
ATOM 810 O O . ARG A 1 109 ? -16.699 18.023 4.326 1.00 54.22 109 ARG A O 1
ATOM 817 N N . SER A 1 110 ? -14.547 18.611 4.074 1.00 57.34 110 SER A N 1
ATOM 818 C CA . SER A 1 110 ? -14.658 19.041 2.670 1.00 57.34 110 SER A CA 1
ATOM 819 C C . SER A 1 110 ? -14.037 18.076 1.653 1.00 57.34 110 SER A C 1
ATOM 821 O O . SER A 1 110 ? -13.964 18.417 0.472 1.00 57.34 110 SER A O 1
ATOM 823 N N . GLY A 1 111 ? -13.595 16.884 2.075 1.00 68.56 111 GLY A N 1
ATOM 824 C CA . GLY A 1 111 ? -12.880 15.954 1.189 1.00 68.56 111 GLY A CA 1
ATOM 825 C C . GLY A 1 111 ? -11.475 16.442 0.830 1.00 68.56 111 GLY A C 1
ATOM 826 O O . GLY A 1 111 ? -11.007 16.280 -0.298 1.00 68.56 111 GLY A O 1
ATOM 827 N N . GLY A 1 112 ? -10.823 17.121 1.776 1.00 79.25 112 GLY A N 1
ATOM 828 C CA . GLY A 1 112 ? -9.509 17.716 1.592 1.00 79.25 112 GLY A CA 1
ATOM 829 C C . GLY A 1 112 ? -8.397 16.676 1.449 1.00 79.25 112 GLY A C 1
ATOM 830 O O . GLY A 1 112 ? -8.456 15.576 1.998 1.00 79.25 112 GLY A O 1
ATOM 831 N N . ALA A 1 113 ? -7.346 17.061 0.727 1.00 85.94 113 ALA A N 1
ATOM 832 C CA . ALA A 1 113 ? -6.096 16.317 0.665 1.00 85.94 113 ALA A CA 1
ATOM 833 C C . ALA A 1 113 ? -5.062 16.960 1.592 1.00 85.94 113 ALA A C 1
ATOM 835 O O . ALA A 1 113 ? -4.868 18.179 1.560 1.00 85.94 113 ALA A O 1
ATOM 836 N N . ILE A 1 114 ? -4.381 16.139 2.381 1.00 87.56 114 ILE A N 1
ATOM 837 C CA . ILE A 1 114 ? -3.244 16.545 3.203 1.00 87.56 114 ILE A CA 1
ATOM 838 C C . ILE A 1 114 ? -2.011 15.820 2.678 1.00 87.56 114 ILE A C 1
ATOM 840 O O . ILE A 1 114 ? -2.096 14.659 2.296 1.00 87.56 114 ILE A O 1
ATOM 844 N N . THR A 1 115 ? -0.873 16.503 2.604 1.00 92.19 115 THR A N 1
ATOM 845 C CA . THR A 1 115 ? 0.343 15.922 2.020 1.00 92.19 115 THR A CA 1
ATOM 846 C C . THR A 1 115 ? 1.379 15.567 3.075 1.00 92.19 115 THR A C 1
ATOM 848 O O . THR A 1 115 ? 1.494 16.281 4.067 1.00 92.19 115 THR A O 1
ATOM 851 N N . MET A 1 116 ? 2.199 14.557 2.800 1.00 93.94 116 MET A N 1
ATOM 852 C CA . MET A 1 116 ? 3.430 14.224 3.520 1.00 93.94 116 MET A CA 1
ATOM 853 C C . MET A 1 116 ? 4.583 14.152 2.524 1.00 93.94 116 MET A C 1
ATOM 855 O O . MET A 1 116 ? 4.427 13.611 1.431 1.00 93.94 116 MET A O 1
ATOM 859 N N . ASN A 1 117 ? 5.729 14.722 2.887 1.00 95.31 117 ASN A N 1
ATOM 860 C CA . ASN A 1 117 ? 6.890 14.804 2.001 1.00 95.31 117 ASN A CA 1
ATOM 861 C C . ASN A 1 117 ? 8.158 14.533 2.827 1.00 95.31 117 ASN A C 1
ATOM 863 O O . ASN A 1 117 ? 8.755 15.492 3.317 1.00 95.31 117 ASN A O 1
ATOM 867 N N . PRO A 1 118 ? 8.538 13.271 3.082 1.00 96.62 118 PRO A N 1
ATOM 868 C CA . PRO A 1 118 ? 9.814 12.981 3.729 1.00 96.62 118 PRO A CA 1
ATOM 869 C C . PRO A 1 118 ? 10.979 13.415 2.830 1.00 96.62 118 PRO A C 1
ATOM 871 O O . PRO A 1 118 ? 10.870 13.424 1.604 1.00 96.62 118 PRO A O 1
ATOM 874 N N . SER A 1 119 ? 12.105 13.757 3.443 1.00 96.00 119 SER A N 1
ATOM 875 C CA . SER A 1 119 ? 13.362 14.044 2.760 1.00 96.00 119 SER A CA 1
ATOM 876 C C . SER A 1 119 ? 14.426 13.059 3.219 1.00 96.00 119 SER A C 1
ATOM 878 O O . SER A 1 119 ? 14.681 12.937 4.419 1.00 96.00 119 SER A O 1
ATOM 880 N N . PHE A 1 120 ? 15.059 12.393 2.258 1.00 94.81 120 PHE A N 1
ATOM 881 C CA . PHE A 1 120 ? 16.179 11.489 2.482 1.00 94.81 120 PHE A CA 1
ATOM 882 C C . PHE A 1 120 ? 17.415 12.035 1.766 1.00 94.81 120 PHE A C 1
ATOM 884 O O . PHE A 1 120 ? 17.343 12.442 0.604 1.00 94.81 120 PHE A O 1
ATOM 891 N N . VAL A 1 121 ? 18.550 12.067 2.459 1.00 92.88 121 VAL A N 1
ATOM 892 C CA . VAL A 1 121 ? 19.834 12.543 1.929 1.00 92.88 121 VAL A CA 1
ATOM 893 C C . VAL A 1 121 ? 20.860 11.420 2.020 1.00 92.88 121 VAL A C 1
ATOM 895 O O . VAL A 1 121 ? 20.957 10.760 3.044 1.00 92.88 121 VAL A O 1
ATOM 898 N N . GLY A 1 122 ? 21.612 11.178 0.949 1.00 88.00 122 GLY A N 1
ATOM 899 C CA . GLY A 1 122 ? 22.660 10.154 0.891 1.00 88.00 122 GLY A CA 1
ATOM 900 C C . GLY A 1 122 ? 23.917 10.724 0.239 1.00 88.00 122 GLY A C 1
ATOM 901 O O . GLY A 1 122 ? 23.822 11.620 -0.604 1.00 88.00 122 GLY A O 1
ATOM 902 N N . SER A 1 123 ? 25.094 10.246 0.647 1.00 66.88 123 SER A N 1
ATOM 903 C CA . SER A 1 123 ? 26.390 10.846 0.289 1.00 66.88 123 SER A CA 1
ATOM 904 C C . SER A 1 123 ? 26.948 10.444 -1.082 1.00 66.88 123 SER A C 1
ATOM 906 O O . SER A 1 123 ? 27.828 11.145 -1.572 1.00 66.88 123 SER A O 1
ATOM 908 N N . ASP A 1 124 ? 26.442 9.384 -1.734 1.00 60.50 124 ASP A N 1
ATOM 909 C CA . ASP A 1 124 ? 27.201 8.714 -2.813 1.00 60.50 124 ASP A CA 1
ATOM 910 C C . ASP A 1 124 ? 26.417 8.270 -4.068 1.00 60.50 124 ASP A C 1
ATOM 912 O O . ASP A 1 124 ? 26.927 7.466 -4.847 1.00 60.50 124 ASP A O 1
ATOM 916 N N . TYR A 1 125 ? 25.216 8.792 -4.350 1.00 54.62 125 TYR A N 1
ATOM 917 C CA . TYR A 1 125 ? 24.474 8.376 -5.556 1.00 54.62 125 TYR 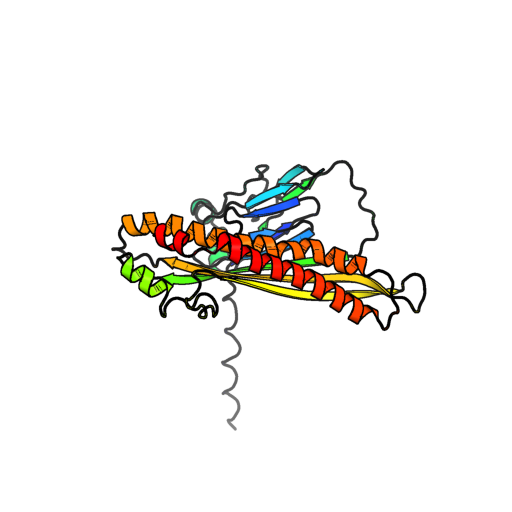A CA 1
ATOM 918 C C . TYR A 1 125 ? 24.554 9.386 -6.716 1.00 54.62 125 TYR A C 1
ATOM 920 O O . TYR A 1 125 ? 23.920 10.445 -6.661 1.00 54.62 125 TYR A O 1
ATOM 928 N N . PRO A 1 126 ? 25.279 9.080 -7.814 1.00 50.47 126 PRO A N 1
ATOM 929 C CA . PRO A 1 126 ? 25.226 9.893 -9.022 1.00 50.47 126 PRO A CA 1
ATOM 930 C C . PRO A 1 126 ? 23.829 9.811 -9.659 1.00 50.47 126 PRO A C 1
ATOM 932 O O . PRO A 1 126 ? 23.383 8.749 -10.086 1.00 50.47 126 PRO A O 1
ATOM 935 N N . GLN A 1 127 ? 23.148 10.956 -9.777 1.00 49.66 127 GLN A N 1
ATOM 936 C CA . GLN A 1 127 ? 21.791 11.102 -10.339 1.00 49.66 127 GLN A CA 1
ATOM 937 C C . GLN A 1 127 ? 21.684 10.893 -11.867 1.00 49.66 127 GLN A C 1
ATOM 939 O O . GLN A 1 127 ? 20.874 11.523 -12.541 1.00 49.66 127 GLN A O 1
ATOM 944 N N . THR A 1 128 ? 22.513 10.045 -12.467 1.00 45.38 128 THR A N 1
ATOM 945 C CA . THR A 1 128 ? 22.555 9.888 -13.930 1.00 45.38 128 THR A CA 1
ATOM 946 C C . THR A 1 128 ? 22.731 8.432 -14.336 1.00 45.38 128 THR A C 1
ATOM 948 O O . THR A 1 128 ? 23.711 8.054 -14.967 1.00 45.38 128 THR A O 1
ATOM 951 N N . GLN A 1 129 ? 21.735 7.604 -14.031 1.00 48.25 129 GLN A N 1
ATOM 952 C CA . GLN A 1 129 ? 21.442 6.470 -14.901 1.00 48.25 129 GLN A CA 1
ATOM 953 C C . GLN A 1 129 ? 20.238 6.826 -15.768 1.00 48.25 129 GLN A C 1
ATOM 955 O O . GLN A 1 129 ? 19.237 7.358 -15.292 1.00 48.25 129 GLN A O 1
ATOM 960 N N . VAL A 1 130 ? 20.363 6.570 -17.072 1.00 52.97 130 VAL A N 1
ATOM 961 C CA . VAL A 1 130 ? 19.249 6.580 -18.030 1.00 52.97 130 VAL A CA 1
ATOM 962 C C . VAL A 1 130 ? 18.436 5.308 -17.773 1.00 52.97 130 VAL A C 1
ATOM 964 O O . VAL A 1 130 ? 18.389 4.401 -18.596 1.00 52.97 130 VAL A O 1
ATOM 967 N N . THR A 1 131 ? 17.908 5.180 -16.561 1.00 60.81 131 THR A N 1
ATOM 968 C CA . THR A 1 131 ? 17.040 4.081 -16.158 1.00 60.81 131 THR A CA 1
ATOM 969 C C . THR A 1 131 ? 15.633 4.377 -16.662 1.00 60.81 131 THR A C 1
ATOM 971 O O . THR A 1 131 ? 15.239 5.553 -16.719 1.00 60.81 131 THR A O 1
ATOM 974 N N . PRO A 1 132 ? 14.865 3.344 -17.042 1.00 65.50 132 PRO A N 1
ATOM 975 C CA . PRO A 1 132 ? 13.485 3.536 -17.430 1.00 65.50 132 PRO A CA 1
ATOM 976 C C . PRO A 1 132 ? 12.694 4.319 -16.385 1.00 65.50 132 PRO A C 1
ATOM 978 O O . PRO A 1 132 ? 12.821 4.106 -15.177 1.00 65.50 132 PRO A O 1
ATOM 981 N N . ARG A 1 133 ? 11.927 5.303 -16.859 1.00 89.06 133 ARG A N 1
ATOM 982 C CA . ARG A 1 133 ? 11.243 6.268 -15.989 1.00 89.06 133 ARG A CA 1
ATOM 983 C C . ARG A 1 133 ? 9.865 5.739 -15.637 1.00 89.06 133 ARG A C 1
ATOM 985 O O . ARG A 1 133 ? 8.951 5.816 -16.459 1.00 89.06 133 ARG A O 1
ATOM 992 N N . PHE A 1 134 ? 9.716 5.228 -14.424 1.00 92.56 134 PHE A N 1
ATOM 993 C CA . PHE A 1 134 ? 8.428 4.770 -13.918 1.00 92.56 134 PHE A CA 1
ATOM 994 C C . PHE A 1 134 ? 7.777 5.812 -13.016 1.00 92.56 134 PHE A C 1
ATOM 996 O O . PHE A 1 134 ? 8.424 6.395 -12.149 1.00 92.56 134 PHE A O 1
ATOM 1003 N N . SER A 1 135 ? 6.480 6.035 -13.222 1.00 94.94 135 SER A N 1
ATOM 1004 C CA . SER A 1 135 ? 5.615 6.669 -12.230 1.00 94.94 135 SER A CA 1
ATOM 1005 C C . SER A 1 135 ? 4.890 5.576 -11.460 1.00 94.94 135 SER A C 1
ATOM 1007 O O . SER A 1 135 ? 4.194 4.761 -12.064 1.00 94.94 135 SER A O 1
ATOM 1009 N N . ILE A 1 136 ? 5.059 5.560 -10.142 1.00 96.62 136 ILE A N 1
ATOM 1010 C CA . ILE A 1 136 ? 4.461 4.557 -9.266 1.00 96.62 136 ILE A CA 1
ATOM 1011 C C . ILE A 1 136 ? 3.443 5.253 -8.373 1.00 96.62 136 ILE A C 1
ATOM 1013 O O . ILE A 1 136 ? 3.777 6.219 -7.682 1.00 96.62 136 ILE A O 1
ATOM 1017 N N . ASN A 1 137 ? 2.202 4.780 -8.414 1.00 97.50 137 ASN A N 1
ATOM 1018 C CA . ASN A 1 137 ? 1.125 5.302 -7.588 1.00 97.50 137 ASN A CA 1
ATOM 1019 C C . ASN A 1 137 ? 0.436 4.156 -6.855 1.00 97.50 137 ASN A C 1
ATOM 1021 O O . ASN A 1 137 ? 0.028 3.190 -7.500 1.00 97.50 137 ASN A O 1
ATOM 1025 N N . SER A 1 138 ? 0.225 4.285 -5.549 1.00 97.12 138 SER A N 1
ATOM 1026 C CA . SER A 1 138 ? -0.655 3.378 -4.811 1.00 97.12 138 SER A CA 1
ATOM 1027 C C . SER A 1 138 ? -1.833 4.094 -4.185 1.00 97.12 138 SER A C 1
ATOM 1029 O O . SER A 1 138 ? -1.784 5.279 -3.851 1.00 97.12 138 SER A O 1
ATOM 1031 N N . PHE A 1 139 ? -2.914 3.342 -4.031 1.00 96.50 139 PHE A N 1
ATOM 1032 C CA . PHE A 1 139 ? -4.120 3.751 -3.338 1.00 96.50 139 PHE A CA 1
ATOM 1033 C C . PHE A 1 139 ? -4.394 2.744 -2.233 1.00 96.50 139 PHE A C 1
ATOM 1035 O O . PHE A 1 139 ? -4.405 1.545 -2.503 1.00 96.50 139 PHE A O 1
ATOM 1042 N N . HIS A 1 140 ? -4.608 3.233 -1.019 1.00 94.50 140 HIS A N 1
ATOM 1043 C CA . HIS A 1 140 ? -4.866 2.412 0.155 1.00 94.50 140 HIS A CA 1
ATOM 1044 C C . HIS A 1 140 ? -6.210 2.806 0.747 1.00 94.50 140 HIS A C 1
ATOM 1046 O O . HIS A 1 140 ? -6.420 3.979 1.076 1.00 94.50 140 HIS A O 1
ATOM 1052 N N . THR A 1 141 ? -7.097 1.829 0.893 1.00 92.88 141 THR A N 1
ATOM 1053 C CA . THR A 1 141 ? -8.439 2.037 1.435 1.00 92.88 141 THR A CA 1
ATOM 1054 C C . THR A 1 141 ? -8.748 0.960 2.464 1.00 92.88 141 THR A C 1
ATOM 1056 O O . THR A 1 141 ? -8.616 -0.230 2.188 1.00 92.88 141 THR A O 1
ATOM 1059 N N . THR A 1 142 ? -9.218 1.376 3.639 1.00 92.31 142 THR A N 1
ATOM 1060 C CA . THR A 1 142 ? -9.714 0.462 4.673 1.00 92.31 142 THR A CA 1
ATOM 1061 C C . THR A 1 142 ? -11.217 0.645 4.841 1.00 92.31 142 THR A C 1
ATOM 1063 O O . THR A 1 142 ? -11.705 1.743 5.109 1.00 92.31 142 THR A O 1
ATOM 1066 N N . HIS A 1 143 ? -11.962 -0.445 4.703 1.00 92.00 143 HIS A N 1
ATOM 1067 C CA . HIS A 1 143 ? -13.395 -0.527 4.920 1.00 92.00 143 HIS A CA 1
ATOM 1068 C C . HIS A 1 143 ? -13.684 -1.235 6.237 1.00 92.00 143 HIS A C 1
ATOM 1070 O O . HIS A 1 143 ? -13.185 -2.327 6.492 1.00 92.00 143 HIS A O 1
ATOM 1076 N N . TYR A 1 144 ? -14.553 -0.644 7.052 1.00 92.44 144 TYR A N 1
ATOM 1077 C CA . TYR A 1 144 ? -14.968 -1.248 8.311 1.00 92.44 144 TYR A CA 1
ATOM 1078 C C . TYR A 1 144 ? -16.416 -1.715 8.251 1.00 92.44 144 TYR A C 1
ATOM 1080 O O . TYR A 1 144 ? -17.315 -0.904 8.013 1.00 92.44 144 TYR A O 1
ATOM 1088 N N . TYR A 1 145 ? -16.664 -2.991 8.543 1.00 93.69 145 TYR A N 1
ATOM 1089 C CA . TYR A 1 145 ? -18.020 -3.473 8.796 1.00 93.69 145 TYR A CA 1
ATOM 1090 C C . TYR A 1 145 ? -18.334 -3.410 10.293 1.00 93.69 145 TYR A C 1
ATOM 1092 O O . TYR A 1 145 ? -17.480 -3.653 11.145 1.00 93.69 145 TYR A O 1
ATOM 1100 N N . GLN A 1 146 ? -19.558 -2.997 10.619 1.00 93.94 146 GLN A N 1
ATOM 1101 C CA . GLN A 1 146 ? -19.962 -2.778 12.006 1.00 93.94 146 GLN A CA 1
ATOM 1102 C C . GLN A 1 146 ? -20.342 -4.101 12.665 1.00 93.94 146 GLN A C 1
ATOM 1104 O O . GLN A 1 146 ? -21.180 -4.834 12.144 1.00 93.94 146 GLN A O 1
ATOM 1109 N N . VAL A 1 147 ? -19.766 -4.345 13.836 1.00 94.06 147 VAL A N 1
ATOM 1110 C CA . VAL A 1 147 ? -20.067 -5.474 14.713 1.00 94.06 147 VAL A CA 1
ATOM 1111 C C . VAL A 1 147 ? -20.758 -4.919 15.952 1.00 94.06 147 VAL A C 1
ATOM 1113 O O . VAL A 1 147 ? -20.234 -4.022 16.601 1.00 94.06 147 VAL A O 1
ATOM 1116 N N . GLN A 1 148 ? -21.957 -5.397 16.259 1.00 92.12 148 GLN A N 1
ATOM 1117 C CA . GLN A 1 148 ? -22.749 -4.970 17.414 1.00 92.12 148 GLN A CA 1
ATOM 1118 C C . GLN A 1 148 ? -22.900 -6.126 18.404 1.00 92.12 148 GLN A C 1
ATOM 1120 O O . GLN A 1 148 ? -22.907 -7.293 18.017 1.00 92.12 148 GLN A O 1
ATOM 1125 N N . GLY A 1 149 ? -23.080 -5.788 19.674 1.00 89.69 149 GLY A N 1
ATOM 1126 C CA . GLY A 1 149 ? -23.268 -6.750 20.751 1.00 89.69 149 GLY A CA 1
ATOM 1127 C C . GLY A 1 149 ? -22.746 -6.180 22.060 1.00 89.69 149 GLY A C 1
ATOM 1128 O O . GLY A 1 149 ? -21.856 -5.331 22.057 1.00 89.69 149 GLY A O 1
ATOM 1129 N N . ASN A 1 150 ? -23.310 -6.652 23.165 1.00 88.38 150 ASN A N 1
ATOM 1130 C CA . ASN A 1 150 ? -22.878 -6.306 24.518 1.00 88.38 150 ASN A CA 1
ATOM 1131 C C . ASN A 1 150 ? -22.251 -7.506 25.244 1.00 88.38 150 ASN A C 1
ATOM 1133 O O . ASN A 1 150 ? -21.753 -7.365 26.361 1.00 88.38 150 ASN A O 1
ATOM 1137 N N . THR A 1 151 ? -22.245 -8.672 24.596 1.00 87.06 151 THR A N 1
ATOM 1138 C CA . THR A 1 151 ? -21.608 -9.910 25.059 1.00 87.06 151 THR A CA 1
ATOM 1139 C C . THR A 1 151 ? -20.648 -10.451 24.003 1.00 87.06 151 THR A C 1
ATOM 1141 O O . THR A 1 151 ? -20.776 -10.144 22.813 1.00 87.06 151 THR A O 1
ATOM 1144 N N . GLN A 1 152 ? -19.696 -11.277 24.434 1.00 88.12 152 GLN A N 1
ATOM 1145 C CA . GLN A 1 152 ? -18.763 -11.951 23.536 1.00 88.12 152 GLN A CA 1
ATOM 1146 C C . GLN A 1 152 ? -19.508 -12.845 22.536 1.00 88.12 152 GLN A C 1
ATOM 1148 O O . GLN A 1 152 ? -19.195 -12.827 21.350 1.00 88.12 152 GLN A O 1
ATOM 1153 N N . GLU A 1 153 ? -20.537 -13.571 22.980 1.00 89.94 153 GLU A N 1
ATOM 1154 C CA . GLU A 1 153 ? -21.331 -14.461 22.132 1.00 89.94 153 GLU A CA 1
ATOM 1155 C C . GLU A 1 153 ? -22.071 -13.708 21.020 1.00 89.94 153 GLU A C 1
ATOM 1157 O O . GLU A 1 153 ? -22.110 -14.170 19.879 1.00 89.94 153 GLU A O 1
ATOM 1162 N N . GLU A 1 154 ? -22.642 -12.538 21.323 1.00 92.38 154 GLU A N 1
ATOM 1163 C CA . GLU A 1 154 ? -23.301 -11.693 20.321 1.00 92.38 154 GLU A CA 1
ATOM 1164 C C . GLU A 1 154 ? -22.303 -11.160 19.292 1.00 92.38 154 GLU A C 1
ATOM 1166 O O . GLU A 1 154 ? -22.562 -11.233 18.088 1.00 92.38 154 GLU A O 1
ATOM 1171 N N . VAL A 1 155 ? -21.151 -10.670 19.757 1.00 92.62 155 VAL A N 1
ATOM 1172 C CA . VAL A 1 155 ? -20.064 -10.190 18.894 1.00 92.62 155 VAL A CA 1
ATOM 1173 C C . VAL A 1 155 ? -19.575 -11.309 17.976 1.00 92.62 155 VAL A C 1
ATOM 1175 O O . VAL A 1 155 ? -19.474 -11.106 16.762 1.00 92.62 155 VAL A O 1
ATOM 1178 N N . TRP A 1 156 ? -19.369 -12.514 18.513 1.00 92.25 156 TRP A N 1
ATOM 1179 C CA . TRP A 1 156 ? -18.957 -13.670 17.720 1.00 92.25 156 TRP A CA 1
ATOM 1180 C C . TRP A 1 156 ? -20.018 -14.068 16.684 1.00 92.25 156 TRP A C 1
ATOM 1182 O O . TRP A 1 156 ? -19.715 -14.310 15.512 1.00 92.25 156 TRP A O 1
ATOM 1192 N N . ALA A 1 157 ? -21.295 -14.065 17.074 1.00 94.06 157 ALA A N 1
ATOM 1193 C CA . ALA A 1 157 ? -22.389 -14.340 16.151 1.00 94.06 157 ALA A CA 1
ATOM 1194 C C . ALA A 1 157 ? -22.442 -13.328 14.991 1.00 94.06 157 ALA A C 1
ATOM 1196 O O . ALA A 1 157 ? -22.793 -13.696 13.869 1.00 94.06 157 ALA A O 1
ATOM 1197 N N . GLN A 1 158 ? -22.074 -12.065 15.224 1.00 95.00 158 GLN A N 1
ATOM 1198 C CA . GLN A 1 158 ? -22.004 -11.052 14.170 1.00 95.00 158 GLN A CA 1
ATOM 1199 C C . GLN A 1 158 ? -20.796 -11.229 13.246 1.00 95.00 158 GLN A C 1
ATOM 1201 O O . GLN A 1 158 ? -20.961 -11.164 12.024 1.00 95.00 158 GLN A O 1
ATOM 1206 N N . LEU A 1 159 ? -19.617 -11.500 13.809 1.00 94.44 159 LEU A N 1
ATOM 1207 C CA . LEU A 1 159 ? -18.374 -11.730 13.065 1.00 94.44 159 LEU A CA 1
ATOM 1208 C C . LEU A 1 159 ? -18.472 -12.912 12.090 1.00 94.44 159 LEU A C 1
ATOM 1210 O O . LEU A 1 159 ? -17.956 -12.834 10.979 1.00 94.44 159 LEU A O 1
ATOM 1214 N N . HIS A 1 160 ? -19.184 -13.980 12.447 1.00 93.44 160 HIS A N 1
ATOM 1215 C CA . HIS A 1 160 ? -19.412 -15.115 11.542 1.00 93.44 160 HIS A CA 1
ATOM 1216 C C . HIS A 1 160 ? -20.761 -15.070 10.806 1.00 93.44 160 HIS A C 1
ATOM 1218 O O . HIS A 1 160 ? -21.029 -15.887 9.922 1.00 93.44 160 HIS A O 1
ATOM 1224 N N . GLY A 1 161 ? -21.628 -14.125 11.166 1.00 92.94 161 GLY A N 1
ATOM 1225 C CA . GLY A 1 161 ? -23.000 -14.038 10.685 1.00 92.94 161 GLY A CA 1
ATOM 1226 C C . GLY A 1 161 ? -23.180 -13.135 9.469 1.00 92.94 161 GLY A C 1
ATOM 1227 O O . GLY A 1 161 ? -22.347 -13.044 8.565 1.00 92.94 161 GLY A O 1
ATOM 1228 N N . SER A 1 162 ? -24.333 -12.470 9.418 1.00 91.31 162 SER A N 1
ATOM 1229 C CA . SER A 1 162 ? -24.712 -11.584 8.312 1.00 91.31 162 SER A CA 1
ATOM 1230 C C . SER A 1 162 ? -24.048 -10.208 8.359 1.00 91.31 162 SER A C 1
ATOM 1232 O O . SER A 1 162 ? -24.066 -9.517 7.345 1.00 91.31 162 SER A O 1
ATOM 1234 N N . ALA A 1 163 ? -23.506 -9.794 9.509 1.00 93.19 163 ALA A N 1
ATOM 1235 C CA . ALA A 1 163 ? -22.834 -8.501 9.645 1.00 93.19 163 ALA A CA 1
ATOM 1236 C C . ALA A 1 163 ? -21.474 -8.486 8.934 1.00 93.19 163 ALA A C 1
ATOM 1238 O O . ALA A 1 163 ? -21.092 -7.463 8.369 1.00 93.19 163 ALA A O 1
ATOM 1239 N N . ASN A 1 164 ? -20.780 -9.627 8.906 1.00 96.25 164 ASN A N 1
ATOM 1240 C CA . ASN A 1 164 ? -19.557 -9.797 8.135 1.00 96.25 164 ASN A CA 1
ATOM 1241 C C . ASN A 1 164 ? -19.876 -9.918 6.627 1.00 96.25 164 ASN A C 1
ATOM 1243 O O . ASN A 1 164 ? -20.531 -10.886 6.216 1.00 96.25 164 ASN A O 1
ATOM 1247 N N . PRO A 1 165 ? -19.439 -8.962 5.784 1.00 96.06 165 PRO A N 1
ATOM 1248 C CA . PRO A 1 165 ? -19.749 -8.944 4.356 1.00 96.06 165 PRO A CA 1
ATOM 1249 C C . PRO A 1 165 ? -18.907 -9.934 3.541 1.00 96.06 165 PRO A C 1
ATOM 1251 O O . PRO A 1 165 ? -19.175 -10.119 2.353 1.00 96.06 165 PRO A O 1
ATOM 1254 N N . LEU A 1 166 ? -17.892 -10.553 4.148 1.00 95.00 166 LEU A N 1
ATOM 1255 C CA . LEU A 1 166 ? -16.952 -11.424 3.459 1.00 95.00 166 LEU A CA 1
ATOM 1256 C C . LEU A 1 166 ? -17.615 -12.751 3.074 1.00 95.00 166 LEU A C 1
ATOM 1258 O O . LEU A 1 166 ? -18.539 -13.251 3.731 1.00 95.00 166 LEU A O 1
ATOM 1262 N N . ALA A 1 167 ? -17.165 -13.305 1.950 1.00 93.38 167 ALA A N 1
ATOM 1263 C CA . ALA A 1 167 ? -17.620 -14.605 1.485 1.00 93.38 167 ALA A CA 1
ATOM 1264 C C . ALA A 1 167 ? -17.065 -15.713 2.389 1.00 93.38 167 ALA A C 1
ATOM 1266 O O . ALA A 1 167 ? -15.999 -15.573 2.978 1.00 93.38 167 ALA A O 1
ATOM 1267 N N . VAL A 1 168 ? -17.791 -16.829 2.476 1.00 90.81 168 VAL A N 1
ATOM 1268 C CA . VAL A 1 168 ? -17.293 -18.021 3.171 1.00 90.81 168 VAL A CA 1
ATOM 1269 C C . VAL A 1 168 ? -16.056 -18.530 2.438 1.00 90.81 168 VAL A C 1
ATOM 1271 O O . VAL A 1 168 ? -16.124 -18.813 1.235 1.00 90.81 168 VAL A O 1
ATOM 1274 N N . ASP A 1 169 ? -14.950 -18.664 3.164 1.00 86.88 169 ASP A N 1
ATOM 1275 C CA . ASP A 1 169 ? -13.764 -19.329 2.654 1.00 86.88 169 ASP A CA 1
ATOM 1276 C C . ASP A 1 169 ? -14.080 -20.816 2.449 1.00 86.88 169 ASP A C 1
ATOM 1278 O O . ASP A 1 169 ? -14.609 -21.502 3.327 1.00 86.88 169 ASP A O 1
ATOM 1282 N N . ARG A 1 170 ? -13.794 -21.336 1.252 1.00 85.44 170 ARG A N 1
ATOM 1283 C CA . ARG A 1 170 ? -14.181 -22.708 0.892 1.00 85.44 170 ARG A CA 1
ATOM 1284 C C . ARG A 1 170 ? -13.355 -23.776 1.604 1.00 85.44 170 ARG A C 1
ATOM 1286 O O . ARG A 1 170 ? -13.809 -24.916 1.660 1.00 85.44 170 ARG A O 1
ATOM 1293 N N . ARG A 1 171 ? -12.148 -23.444 2.067 1.00 81.88 171 ARG A N 1
ATOM 1294 C CA . ARG A 1 171 ? -11.244 -24.365 2.763 1.00 81.88 171 ARG A CA 1
ATOM 1295 C C . ARG A 1 171 ? -11.567 -24.399 4.255 1.00 81.88 171 ARG A C 1
ATOM 1297 O O . ARG A 1 171 ? -11.709 -25.490 4.796 1.00 81.88 171 ARG A O 1
ATOM 1304 N N . ALA A 1 172 ? -11.733 -23.234 4.879 1.00 82.56 172 ALA A N 1
ATOM 1305 C CA . ALA A 1 172 ? -12.047 -23.109 6.301 1.00 82.56 172 ALA A CA 1
ATOM 1306 C C . ALA A 1 172 ? -13.526 -23.399 6.612 1.00 82.56 172 ALA A C 1
ATOM 1308 O O . ALA A 1 172 ? -13.859 -23.867 7.695 1.00 82.56 172 ALA A O 1
ATOM 1309 N N . GLY A 1 173 ? -14.437 -23.145 5.666 1.00 87.31 173 GLY A N 1
ATOM 1310 C CA . GLY A 1 173 ? -15.879 -23.298 5.885 1.00 87.31 173 GLY A CA 1
ATOM 1311 C C . GLY A 1 173 ? -16.498 -22.194 6.751 1.00 87.31 173 GLY A C 1
ATOM 1312 O O . GLY A 1 173 ? -17.689 -22.258 7.058 1.00 87.31 173 GLY A O 1
ATOM 1313 N N . ALA A 1 174 ? -15.717 -21.170 7.098 1.00 89.06 174 ALA A N 1
ATOM 1314 C CA . ALA A 1 174 ? -16.125 -19.990 7.846 1.00 89.06 174 ALA A CA 1
ATOM 1315 C C . ALA A 1 174 ? -15.847 -18.713 7.039 1.00 89.06 174 ALA A C 1
ATOM 1317 O O . ALA A 1 174 ? -15.162 -18.730 6.014 1.00 89.06 174 ALA A O 1
ATOM 1318 N N . LYS A 1 175 ? -16.430 -17.592 7.469 1.00 91.81 175 LYS A N 1
ATOM 1319 C CA . LYS A 1 175 ? -16.067 -16.278 6.930 1.00 91.81 175 LYS A CA 1
ATOM 1320 C C . LYS A 1 175 ? -14.782 -15.800 7.608 1.00 91.81 175 LYS A C 1
ATOM 1322 O O . LYS A 1 175 ? -14.759 -15.827 8.841 1.00 91.81 175 LYS A O 1
ATOM 1327 N N . PRO A 1 176 ? -13.782 -15.314 6.854 1.00 92.88 176 PRO A N 1
ATOM 1328 C CA . PRO A 1 176 ? -12.618 -14.684 7.456 1.00 92.88 176 PRO A CA 1
ATOM 1329 C C . PRO A 1 176 ? -13.042 -13.405 8.187 1.00 92.88 176 PRO A C 1
ATOM 1331 O O . PRO A 1 176 ? -14.066 -12.798 7.858 1.00 92.88 176 PRO A O 1
ATOM 1334 N N . LEU A 1 177 ? -12.288 -13.017 9.212 1.00 94.06 177 LEU A N 1
ATOM 1335 C CA . LEU A 1 177 ? -12.631 -11.867 10.055 1.00 94.06 177 LEU A CA 1
ATOM 1336 C C . LEU A 1 177 ? -12.161 -10.556 9.421 1.00 94.06 177 LEU A C 1
ATOM 1338 O O . LEU A 1 177 ? -12.871 -9.554 9.511 1.00 94.06 177 LEU A O 1
ATOM 1342 N N . GLY A 1 178 ? -11.016 -10.586 8.744 1.00 94.50 178 GLY A N 1
ATOM 1343 C CA . GLY A 1 178 ? -10.502 -9.522 7.892 1.00 94.50 178 GLY A CA 1
ATOM 1344 C C . GLY A 1 178 ? -10.283 -10.009 6.460 1.00 94.50 178 GLY A C 1
ATOM 1345 O O . GLY A 1 178 ? -10.494 -11.182 6.147 1.00 94.50 178 GLY A O 1
ATOM 1346 N N . HIS A 1 179 ? -9.952 -9.080 5.567 1.00 95.06 179 HIS A N 1
ATOM 1347 C CA . HIS A 1 179 ? -9.513 -9.422 4.220 1.00 95.06 179 HIS A CA 1
ATOM 1348 C C . HIS A 1 179 ? -8.672 -8.310 3.593 1.00 95.06 179 HIS A C 1
ATOM 1350 O O . HIS A 1 179 ? -9.141 -7.175 3.484 1.00 95.06 179 HIS A O 1
ATOM 1356 N N . ALA A 1 180 ? -7.487 -8.658 3.101 1.00 95.19 180 ALA A N 1
ATOM 1357 C CA . ALA A 1 180 ? -6.648 -7.825 2.254 1.00 95.19 180 ALA A CA 1
ATOM 1358 C C . ALA A 1 180 ? -6.781 -8.227 0.771 1.00 95.19 180 ALA A C 1
ATOM 1360 O O . ALA A 1 180 ? -6.430 -9.341 0.377 1.00 95.19 180 ALA A O 1
ATOM 1361 N N . ASP A 1 181 ? -7.241 -7.294 -0.067 1.00 94.25 181 ASP A N 1
ATOM 1362 C CA . ASP A 1 181 ? -7.268 -7.417 -1.529 1.00 94.25 181 ASP A CA 1
ATOM 1363 C C . ASP A 1 181 ? -6.189 -6.534 -2.170 1.00 94.25 181 ASP A C 1
ATOM 1365 O O . ASP A 1 181 ? -5.836 -5.452 -1.683 1.00 94.25 181 ASP A O 1
ATOM 1369 N N . PHE A 1 182 ? -5.686 -7.000 -3.310 1.00 94.81 182 PHE A N 1
ATOM 1370 C CA . PHE A 1 182 ? -4.653 -6.332 -4.083 1.00 94.81 182 PHE A CA 1
ATOM 1371 C C . PHE A 1 182 ? -4.985 -6.342 -5.572 1.00 94.81 182 PHE A C 1
ATOM 1373 O O . PHE A 1 182 ? -5.191 -7.389 -6.197 1.00 94.81 182 PHE A O 1
ATOM 1380 N N . ARG A 1 183 ? -4.943 -5.154 -6.178 1.00 96.81 183 ARG A N 1
ATOM 1381 C CA . ARG A 1 183 ? -5.095 -4.970 -7.624 1.00 96.81 183 ARG A CA 1
ATOM 1382 C C . ARG A 1 183 ? -3.988 -4.091 -8.167 1.00 96.81 183 ARG A C 1
ATOM 1384 O O . ARG A 1 183 ? -3.514 -3.176 -7.501 1.00 96.81 183 ARG A O 1
ATOM 1391 N N . TYR A 1 184 ? -3.625 -4.332 -9.417 1.00 97.44 184 TYR A N 1
ATOM 1392 C CA . TYR A 1 184 ? -2.621 -3.544 -10.111 1.00 97.44 184 TYR A CA 1
ATOM 1393 C C . TYR A 1 184 ? -3.029 -3.284 -11.557 1.00 97.44 184 TYR A C 1
ATOM 1395 O O . TYR A 1 184 ? -3.812 -4.026 -12.153 1.00 97.44 184 TYR A O 1
ATOM 1403 N N . GLN A 1 185 ? -2.496 -2.201 -12.105 1.00 97.94 185 GLN A N 1
ATOM 1404 C CA . GLN A 1 185 ? -2.580 -1.826 -13.509 1.00 97.94 185 GLN A CA 1
ATOM 1405 C C . GLN A 1 185 ? -1.225 -1.269 -13.926 1.00 97.94 185 GLN A C 1
ATOM 1407 O O . GLN A 1 185 ? -0.540 -0.628 -13.125 1.00 97.94 185 GLN A O 1
ATOM 1412 N N . TYR A 1 186 ? -0.839 -1.512 -15.172 1.00 97.69 186 TYR A N 1
ATOM 1413 C CA . TYR A 1 186 ? 0.389 -0.961 -15.712 1.00 97.69 186 TYR A CA 1
ATOM 1414 C C . TYR A 1 186 ? 0.234 -0.609 -17.184 1.00 97.69 186 TYR A C 1
ATOM 1416 O O . TYR A 1 186 ? -0.473 -1.281 -17.930 1.00 97.69 186 TYR A O 1
ATOM 1424 N N . ASP A 1 187 ? 0.958 0.426 -17.582 1.00 97.62 187 ASP A N 1
ATOM 1425 C CA . ASP A 1 187 ? 1.133 0.849 -18.963 1.00 97.62 187 ASP A CA 1
ATOM 1426 C C . ASP A 1 187 ? 2.609 1.164 -19.182 1.00 97.62 187 ASP A C 1
ATOM 1428 O O . ASP A 1 187 ? 3.300 1.626 -18.267 1.00 97.62 187 ASP A O 1
ATOM 1432 N N . TYR A 1 188 ? 3.105 0.966 -20.400 1.00 97.56 188 TYR A N 1
ATOM 1433 C CA . TYR A 1 188 ? 4.489 1.281 -20.725 1.00 97.56 188 TYR A CA 1
ATOM 1434 C C . TYR A 1 188 ? 4.641 1.889 -22.117 1.00 97.56 188 TYR A C 1
ATOM 1436 O O . TYR A 1 188 ? 3.793 1.750 -22.998 1.00 97.56 188 TYR A O 1
ATOM 1444 N N . ARG A 1 189 ? 5.755 2.593 -22.305 1.00 97.31 189 ARG A N 1
ATOM 1445 C CA . ARG A 1 189 ? 6.234 3.067 -23.600 1.00 97.31 189 ARG A CA 1
ATOM 1446 C C . ARG A 1 189 ? 7.460 2.264 -23.982 1.00 97.31 189 ARG A C 1
ATOM 1448 O O . ARG A 1 189 ? 8.372 2.086 -23.175 1.00 97.31 189 ARG A O 1
ATOM 1455 N N . SER A 1 190 ? 7.478 1.798 -25.221 1.00 96.06 190 SER A N 1
ATOM 1456 C CA . SER A 1 190 ? 8.634 1.132 -25.802 1.00 96.06 190 SER A CA 1
ATOM 1457 C C . SER A 1 190 ? 9.562 2.130 -26.490 1.00 96.06 190 SER A C 1
ATOM 1459 O O . SER A 1 190 ? 9.102 3.112 -27.076 1.00 96.06 190 SER A O 1
ATOM 1461 N N . ALA A 1 191 ? 10.854 1.825 -26.513 1.00 95.44 191 ALA A N 1
ATOM 1462 C CA . ALA A 1 191 ? 11.827 2.456 -27.397 1.00 95.44 191 ALA A CA 1
ATOM 1463 C C . ALA A 1 191 ? 12.561 1.390 -28.211 1.00 95.44 191 ALA A C 1
ATOM 1465 O O . ALA A 1 191 ? 12.613 0.224 -27.813 1.00 95.44 191 ALA A O 1
ATOM 1466 N N . TYR A 1 192 ? 13.150 1.795 -29.337 1.00 96.44 192 TYR A N 1
ATOM 1467 C CA . TYR A 1 192 ? 14.060 0.918 -30.063 1.00 96.44 192 TYR A CA 1
ATOM 1468 C C . TYR A 1 192 ? 15.273 0.583 -29.192 1.00 96.44 192 TYR A C 1
ATOM 1470 O O . TYR A 1 192 ? 15.811 1.434 -28.477 1.00 96.44 192 TYR A O 1
ATOM 1478 N N . GLY A 1 193 ? 15.681 -0.677 -29.261 1.00 91.94 193 GLY A N 1
ATOM 1479 C CA . GLY A 1 193 ? 16.928 -1.156 -28.701 1.00 91.94 193 GLY A CA 1
ATOM 1480 C C . GLY A 1 193 ? 18.117 -0.792 -29.589 1.00 91.94 193 GLY A C 1
ATOM 1481 O O . GLY A 1 193 ? 18.147 0.237 -30.265 1.00 91.94 193 GLY A O 1
ATOM 1482 N N . THR A 1 194 ? 19.098 -1.683 -29.632 1.00 91.44 194 THR A N 1
ATOM 1483 C CA . THR A 1 194 ? 20.296 -1.581 -30.477 1.00 91.44 194 THR A CA 1
ATOM 1484 C C . THR A 1 194 ? 20.006 -1.578 -31.984 1.00 91.44 194 THR A C 1
ATOM 1486 O O . THR A 1 194 ? 20.833 -1.099 -32.760 1.00 91.44 194 THR A O 1
ATOM 1489 N N . GLY A 1 195 ? 18.836 -2.060 -32.418 1.00 90.75 195 GLY A N 1
ATOM 1490 C CA . GLY A 1 195 ? 18.403 -2.061 -33.817 1.00 90.75 195 GLY A CA 1
ATOM 1491 C C . GLY A 1 195 ? 16.913 -1.755 -33.979 1.00 90.75 195 GLY A C 1
ATOM 1492 O O . GLY A 1 195 ? 16.139 -1.887 -33.039 1.00 90.75 195 GLY A O 1
ATOM 1493 N N . MET A 1 196 ? 16.493 -1.381 -35.193 1.00 92.12 196 MET A N 1
ATOM 1494 C CA . MET A 1 196 ? 15.101 -0.987 -35.487 1.00 92.12 196 MET A CA 1
ATOM 1495 C C . MET A 1 196 ? 14.078 -2.131 -35.378 1.00 92.12 196 MET A C 1
ATOM 1497 O O . MET A 1 196 ? 12.880 -1.874 -35.375 1.00 92.12 196 MET A O 1
ATOM 1501 N N . SER A 1 197 ? 14.527 -3.387 -35.326 1.00 95.44 197 SER A N 1
ATOM 1502 C CA . SER A 1 197 ? 13.671 -4.563 -35.117 1.00 95.44 197 SER A CA 1
ATOM 1503 C C . SER A 1 197 ? 13.627 -5.026 -33.661 1.00 95.44 197 SER A C 1
ATOM 1505 O O . SER A 1 197 ? 12.922 -5.982 -33.357 1.00 95.44 197 SER A O 1
ATOM 1507 N N . SER A 1 198 ? 14.403 -4.388 -32.782 1.00 97.56 198 SER A N 1
ATOM 1508 C CA . SER A 1 198 ? 14.468 -4.699 -31.359 1.00 97.56 198 SER A CA 1
ATOM 1509 C C . SER A 1 198 ? 13.858 -3.551 -30.568 1.00 97.56 198 SER A C 1
ATOM 1511 O O . SER A 1 198 ? 14.128 -2.384 -30.854 1.00 97.56 198 SER A O 1
ATOM 1513 N N . CYS A 1 199 ? 13.038 -3.872 -29.581 1.00 97.94 199 CYS A N 1
ATOM 1514 C CA . CYS A 1 199 ? 12.389 -2.920 -28.704 1.00 97.94 199 CYS A CA 1
ATOM 1515 C C . CYS A 1 199 ? 12.621 -3.307 -27.242 1.00 97.94 199 CYS A C 1
ATOM 1517 O O . CYS A 1 199 ? 12.835 -4.469 -26.909 1.00 97.94 199 CYS A O 1
ATOM 1519 N N . LYS A 1 200 ? 12.554 -2.309 -26.366 1.00 96.94 200 LYS A N 1
ATOM 1520 C CA . LYS A 1 200 ? 12.626 -2.457 -24.909 1.00 96.94 200 LYS A CA 1
ATOM 1521 C C . LYS A 1 200 ? 11.657 -1.509 -24.227 1.00 96.94 200 LYS A C 1
ATOM 1523 O O . LYS A 1 200 ? 11.204 -0.540 -24.844 1.00 96.94 200 LYS A O 1
ATOM 1528 N N . VAL A 1 201 ? 11.382 -1.747 -22.950 1.00 96.94 201 VAL A N 1
ATOM 1529 C CA . VAL A 1 201 ? 10.649 -0.793 -22.113 1.00 96.94 201 VAL A CA 1
ATOM 1530 C C . VAL A 1 201 ? 11.529 0.432 -21.831 1.00 96.94 201 VAL A C 1
ATOM 1532 O O . VAL A 1 201 ? 12.673 0.305 -21.402 1.00 96.94 201 VAL A O 1
ATOM 1535 N N . ASP A 1 202 ? 10.997 1.627 -22.085 1.00 95.25 202 ASP A N 1
ATOM 1536 C CA . ASP A 1 202 ? 11.667 2.914 -21.840 1.00 95.25 202 ASP A CA 1
ATOM 1537 C C . ASP A 1 202 ? 11.098 3.641 -20.617 1.00 95.25 202 ASP A C 1
ATOM 1539 O O . ASP A 1 202 ? 11.809 4.297 -19.859 1.00 95.25 202 ASP A O 1
ATOM 1543 N N . SER A 1 203 ? 9.790 3.552 -20.418 1.00 95.75 203 SER A N 1
ATOM 1544 C CA . SER A 1 203 ? 9.099 4.214 -19.316 1.00 95.75 203 SER A CA 1
ATOM 1545 C C . SER A 1 203 ? 7.741 3.572 -19.087 1.00 95.75 203 SER A C 1
ATOM 1547 O O . SER A 1 203 ? 7.234 2.859 -19.952 1.00 95.75 203 SER A O 1
ATOM 1549 N N . GLY A 1 204 ? 7.128 3.834 -17.937 1.00 96.06 204 GLY A N 1
ATOM 1550 C CA . GLY A 1 204 ? 5.809 3.292 -17.641 1.00 96.06 204 GLY A CA 1
ATOM 1551 C C . GLY A 1 204 ? 5.108 3.956 -16.471 1.00 96.06 204 GLY A C 1
ATOM 1552 O O . GLY A 1 204 ? 5.658 4.811 -15.778 1.00 96.06 204 GLY A O 1
ATOM 1553 N N . THR A 1 205 ? 3.855 3.576 -16.280 1.00 97.69 205 THR A N 1
ATOM 1554 C CA . THR A 1 205 ? 3.054 3.935 -15.112 1.00 97.69 205 THR A CA 1
ATOM 1555 C C . THR A 1 205 ? 2.569 2.654 -14.463 1.00 97.69 205 THR A C 1
ATOM 1557 O O . THR A 1 205 ? 2.071 1.768 -15.149 1.00 97.69 205 THR A O 1
ATOM 1560 N N . LEU A 1 206 ? 2.733 2.568 -13.150 1.00 98.00 206 LEU A N 1
ATOM 1561 C CA . LEU A 1 206 ? 2.280 1.467 -12.315 1.00 98.00 206 LEU A CA 1
ATOM 1562 C C . LEU A 1 206 ? 1.279 2.032 -11.312 1.00 98.00 206 LEU A C 1
ATOM 1564 O O . LEU A 1 206 ? 1.558 3.028 -10.637 1.00 98.00 206 LEU A O 1
ATOM 1568 N N . VAL A 1 207 ? 0.105 1.414 -11.244 1.00 98.31 207 VAL A N 1
ATOM 1569 C CA . VAL A 1 207 ? -0.952 1.773 -10.302 1.00 98.31 207 VAL A CA 1
ATOM 1570 C C . VAL A 1 207 ? -1.293 0.558 -9.463 1.00 98.31 207 VAL A C 1
ATOM 1572 O O . VAL A 1 207 ? -1.716 -0.461 -9.999 1.00 98.31 207 VAL A O 1
ATOM 1575 N N . PHE A 1 208 ? -1.160 0.693 -8.151 1.00 98.00 208 PHE A N 1
ATOM 1576 C CA . PHE A 1 208 ? -1.475 -0.338 -7.172 1.00 98.00 208 PHE A CA 1
ATOM 1577 C C . PHE A 1 208 ? -2.674 0.087 -6.324 1.00 98.00 208 PHE A C 1
ATOM 1579 O O . PH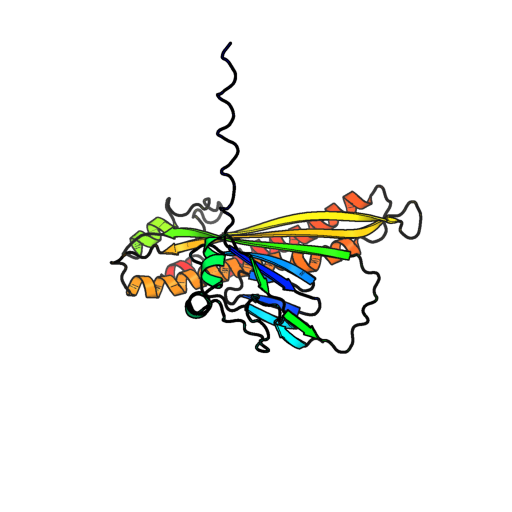E A 1 208 ? -2.839 1.264 -6.001 1.00 98.00 208 PHE A O 1
ATOM 1586 N N . ARG A 1 209 ? -3.540 -0.859 -5.974 1.00 97.88 209 ARG A N 1
ATOM 1587 C CA . ARG A 1 209 ? -4.682 -0.645 -5.086 1.00 97.88 209 ARG A CA 1
ATOM 1588 C C . ARG A 1 209 ? -4.672 -1.717 -4.013 1.00 97.88 209 ARG A C 1
ATOM 1590 O O . ARG A 1 209 ? -4.727 -2.901 -4.337 1.00 97.88 209 ARG A O 1
ATOM 1597 N N . PHE A 1 210 ? -4.594 -1.262 -2.775 1.00 96.19 210 PHE A N 1
ATOM 1598 C CA . PHE A 1 210 ? -4.614 -2.057 -1.562 1.00 96.19 210 PHE A CA 1
ATOM 1599 C C . PHE A 1 210 ? -5.933 -1.764 -0.855 1.00 96.19 210 PHE A C 1
ATOM 1601 O O . PHE A 1 210 ? -6.204 -0.622 -0.479 1.00 96.19 210 PHE A O 1
ATOM 1608 N N . GLU A 1 211 ? -6.776 -2.780 -0.728 1.00 95.81 211 GLU A N 1
ATOM 1609 C CA . GLU A 1 211 ? -8.065 -2.672 -0.052 1.00 95.81 211 GLU A CA 1
ATOM 1610 C C . GLU A 1 211 ? -8.050 -3.598 1.163 1.00 95.81 211 GLU A C 1
ATOM 1612 O O . GLU A 1 211 ? -7.672 -4.760 1.053 1.00 95.81 211 GLU A O 1
ATOM 1617 N N . THR A 1 212 ? -8.458 -3.092 2.323 1.00 94.88 212 THR A N 1
ATOM 1618 C CA . THR A 1 212 ? -8.585 -3.889 3.550 1.00 94.88 212 THR A CA 1
ATOM 1619 C C . THR A 1 212 ? -10.021 -3.835 4.033 1.00 94.88 212 THR A C 1
ATOM 1621 O O . THR A 1 212 ? -10.602 -2.756 4.114 1.00 94.88 212 THR A O 1
ATOM 1624 N N . VAL A 1 213 ? -10.595 -4.970 4.411 1.00 95.25 213 VAL A N 1
ATOM 1625 C CA . VAL A 1 213 ? -11.876 -5.044 5.116 1.00 95.25 213 VAL A CA 1
ATOM 1626 C C . VAL A 1 213 ? -11.615 -5.523 6.536 1.00 95.25 213 VAL A C 1
ATOM 1628 O O . VAL A 1 213 ? -11.037 -6.586 6.722 1.00 95.25 213 VAL A O 1
ATOM 1631 N N . LEU A 1 214 ? -12.047 -4.756 7.537 1.00 94.44 214 LEU A N 1
ATOM 1632 C CA . LEU A 1 214 ? -11.853 -5.072 8.954 1.00 94.44 214 LEU A CA 1
ATOM 1633 C C . LEU A 1 214 ? -13.166 -4.963 9.737 1.00 94.44 214 LEU A C 1
ATOM 1635 O O . LEU A 1 214 ? -14.036 -4.156 9.389 1.00 94.44 214 LEU A O 1
ATOM 1639 N N . PRO A 1 215 ? -13.328 -5.724 10.829 1.00 94.88 215 PRO A N 1
ATOM 1640 C CA . PRO A 1 215 ? -14.431 -5.502 11.739 1.00 94.88 215 PRO A CA 1
ATOM 1641 C C . PRO A 1 215 ? -14.191 -4.240 12.573 1.00 94.88 215 PRO A C 1
ATOM 1643 O O . PRO A 1 215 ? -13.057 -3.839 12.845 1.00 94.88 215 PRO A O 1
ATOM 1646 N N . ARG A 1 216 ? -15.276 -3.624 13.039 1.00 91.88 216 ARG A N 1
ATOM 1647 C CA . ARG A 1 216 ? -15.238 -2.547 14.033 1.00 91.88 216 ARG A CA 1
ATOM 1648 C C . ARG A 1 216 ? -16.408 -2.679 14.995 1.00 91.88 216 ARG A C 1
ATOM 1650 O O . ARG A 1 216 ? -17.557 -2.695 14.550 1.00 91.88 216 ARG A O 1
ATOM 1657 N N . LEU A 1 217 ? -16.123 -2.690 16.296 1.00 91.44 217 LEU A N 1
ATOM 1658 C CA . LEU A 1 217 ? -17.156 -2.676 17.325 1.00 91.44 217 LEU A CA 1
ATOM 1659 C C . LEU A 1 217 ? -17.940 -1.362 17.261 1.00 91.44 217 LEU A C 1
ATOM 1661 O O . LEU A 1 217 ? -17.379 -0.266 17.336 1.00 91.44 217 LEU A O 1
ATOM 1665 N N . ALA A 1 218 ? -19.253 -1.474 17.111 1.00 89.75 218 ALA A N 1
ATOM 1666 C CA . ALA A 1 218 ? -20.176 -0.364 17.223 1.00 89.75 218 ALA A CA 1
ATOM 1667 C C . ALA A 1 218 ? -20.363 -0.047 18.710 1.00 89.75 218 ALA A C 1
ATOM 1669 O O . ALA A 1 218 ? -21.134 -0.713 19.396 1.00 89.75 218 ALA A O 1
ATOM 1670 N N . LEU A 1 219 ? -19.641 0.962 19.202 1.00 82.25 219 LEU A N 1
ATOM 1671 C CA . LEU A 1 219 ? -19.756 1.414 20.588 1.00 82.25 219 LEU A CA 1
ATOM 1672 C C . LEU A 1 219 ? -21.172 1.947 20.860 1.00 82.25 219 LEU A C 1
ATOM 1674 O O . LEU A 1 219 ? -21.621 2.897 20.213 1.00 82.25 219 LEU A O 1
ATOM 1678 N N . GLN A 1 220 ? -21.853 1.336 21.824 1.00 79.50 220 GLN A N 1
ATOM 1679 C CA . GLN A 1 220 ? -23.131 1.767 22.389 1.00 79.50 220 GLN A CA 1
ATOM 1680 C C . GLN A 1 220 ? -22.893 2.365 23.786 1.00 79.50 220 GLN A C 1
ATOM 1682 O O . GLN A 1 220 ? -21.841 2.144 24.390 1.00 79.50 220 GLN A O 1
ATOM 1687 N N . GLU A 1 221 ? -23.849 3.146 24.305 1.00 78.19 221 GLU A N 1
ATOM 1688 C CA . GLU A 1 221 ? -23.724 3.777 25.634 1.00 78.19 221 GLU A CA 1
ATOM 1689 C C . GLU A 1 221 ? -23.500 2.751 26.758 1.00 78.19 221 GLU A C 1
ATOM 1691 O O . GLU A 1 221 ? -22.855 3.061 27.757 1.00 78.19 221 GLU A O 1
ATOM 1696 N N . ASP A 1 222 ? -23.999 1.529 26.580 1.00 80.38 222 ASP A N 1
ATOM 1697 C CA . ASP A 1 222 ? -23.929 0.419 27.527 1.00 80.38 222 ASP A CA 1
ATOM 1698 C C . ASP A 1 222 ? -22.869 -0.638 27.175 1.00 80.38 222 ASP A C 1
ATOM 1700 O O . ASP A 1 222 ? -22.769 -1.652 27.869 1.00 80.38 222 ASP A O 1
ATOM 1704 N N . THR A 1 223 ? -22.038 -0.410 26.148 1.00 82.69 223 THR A N 1
ATOM 1705 C CA . THR A 1 223 ? -20.929 -1.321 25.835 1.00 82.69 223 THR A CA 1
ATOM 1706 C C . THR A 1 223 ? -19.982 -1.395 27.031 1.00 82.69 223 THR A C 1
ATOM 1708 O O . THR A 1 223 ? -19.370 -0.392 27.417 1.00 82.69 223 THR A O 1
ATOM 1711 N N . SER A 1 224 ? -19.861 -2.591 27.614 1.00 84.81 224 SER A N 1
ATOM 1712 C CA . SER A 1 224 ? -19.049 -2.815 28.810 1.00 84.81 224 SER A CA 1
ATOM 1713 C C . SER A 1 224 ? -17.570 -2.516 28.557 1.00 84.81 224 SER A C 1
ATOM 1715 O O . SER A 1 224 ? -17.048 -2.791 27.476 1.00 84.81 224 SER A O 1
ATOM 1717 N N . ASP A 1 225 ? -16.879 -1.982 29.565 1.00 86.12 225 ASP A N 1
ATOM 1718 C CA . ASP A 1 225 ? -15.437 -1.721 29.463 1.00 86.12 225 ASP A CA 1
ATOM 1719 C C . ASP A 1 225 ? -14.652 -3.022 29.260 1.00 86.12 225 ASP A C 1
ATOM 1721 O O . ASP A 1 225 ? -13.747 -3.058 28.441 1.00 86.12 225 ASP A O 1
ATOM 1725 N N . HIS A 1 226 ? -15.109 -4.129 29.857 1.00 86.88 226 HIS A N 1
ATOM 1726 C CA . HIS A 1 226 ? -14.561 -5.460 29.593 1.00 86.88 226 HIS A CA 1
ATOM 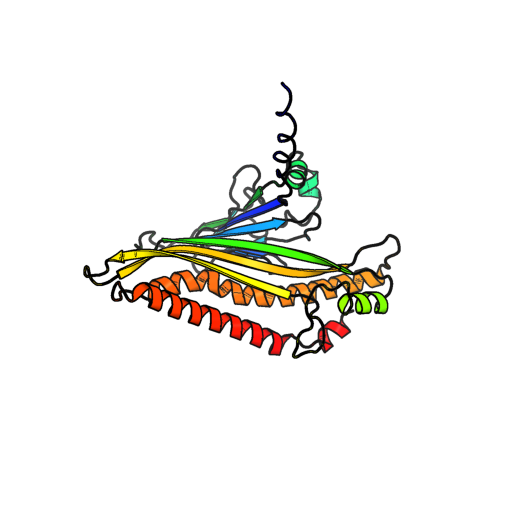1727 C C . HIS A 1 226 ? -14.566 -5.809 28.098 1.00 86.88 226 HIS A C 1
ATOM 1729 O O . HIS A 1 226 ? -13.561 -6.278 27.575 1.00 86.88 226 HIS A O 1
ATOM 1735 N N . LEU A 1 227 ? -15.681 -5.581 27.394 1.00 87.12 227 LEU A N 1
ATOM 1736 C CA . LEU A 1 227 ? -15.761 -5.866 25.961 1.00 87.12 227 LEU A CA 1
ATOM 1737 C C . LEU A 1 227 ? -14.850 -4.937 25.145 1.00 87.12 227 LEU A C 1
ATOM 1739 O O . LEU A 1 227 ? -14.239 -5.392 24.184 1.00 87.12 227 LEU A O 1
ATOM 1743 N N . LYS A 1 228 ? -14.720 -3.661 25.528 1.00 85.38 228 LYS A N 1
ATOM 1744 C CA . LYS A 1 228 ? -13.790 -2.724 24.869 1.00 85.38 228 LYS A CA 1
ATOM 1745 C C . LYS A 1 228 ? -12.335 -3.163 25.050 1.00 85.38 228 LYS A C 1
ATOM 1747 O O . LYS A 1 228 ? -11.592 -3.183 24.072 1.00 85.38 228 LYS A O 1
ATOM 1752 N N . ASP A 1 229 ? -11.976 -3.565 26.268 1.00 87.88 229 ASP A N 1
ATOM 1753 C CA . ASP A 1 229 ? -10.626 -3.995 26.642 1.00 87.88 229 ASP A CA 1
ATOM 1754 C C . ASP A 1 229 ? -10.196 -5.274 25.905 1.00 87.88 229 ASP A C 1
ATOM 1756 O O . ASP A 1 229 ? -9.016 -5.435 25.612 1.00 87.88 229 ASP A O 1
ATOM 1760 N N . HIS A 1 230 ? -11.139 -6.162 25.563 1.00 89.50 230 HIS A N 1
ATOM 1761 C CA . HIS A 1 230 ? -10.864 -7.368 24.765 1.00 89.50 230 HIS A CA 1
ATOM 1762 C C . HIS A 1 230 ? -10.953 -7.106 23.255 1.00 89.50 230 HIS A C 1
ATOM 1764 O O . HIS A 1 230 ? -10.205 -7.687 22.470 1.00 89.50 230 HIS A O 1
ATOM 1770 N N . TRP A 1 231 ? -11.830 -6.192 22.827 1.00 90.69 231 TRP A N 1
ATOM 1771 C CA . TRP A 1 231 ? -11.985 -5.861 21.413 1.00 90.69 231 TRP A CA 1
ATOM 1772 C C . TRP A 1 231 ? -10.727 -5.240 20.811 1.00 90.69 231 TRP A C 1
ATOM 1774 O O . TRP A 1 231 ? -10.379 -5.560 19.677 1.00 90.69 231 TRP A O 1
ATOM 1784 N N . GLN A 1 232 ? -10.061 -4.336 21.535 1.00 87.38 232 GLN A N 1
ATOM 1785 C CA . GLN A 1 232 ? -8.899 -3.633 20.994 1.00 87.38 232 GLN A CA 1
ATOM 1786 C C . GLN A 1 232 ? -7.754 -4.600 20.621 1.00 87.38 232 GLN A C 1
ATOM 1788 O O . GLN A 1 232 ? -7.366 -4.585 19.452 1.00 87.38 232 GLN A O 1
ATOM 1793 N N . PRO A 1 233 ? -7.264 -5.484 21.515 1.00 89.19 233 PRO A N 1
ATOM 1794 C CA . PRO A 1 233 ? -6.240 -6.469 21.159 1.00 89.19 233 PRO A CA 1
ATOM 1795 C C . PRO A 1 233 ? -6.667 -7.403 20.022 1.00 89.19 233 PRO A C 1
ATOM 1797 O O . PRO A 1 233 ? -5.870 -7.724 19.145 1.00 89.19 233 PRO A O 1
ATOM 1800 N N . PHE A 1 234 ? -7.937 -7.816 19.994 1.00 90.62 234 PHE A N 1
ATOM 1801 C CA . PHE A 1 234 ? -8.476 -8.623 18.900 1.00 90.62 234 PHE A CA 1
ATOM 1802 C C . PHE A 1 234 ? -8.440 -7.877 17.555 1.00 90.62 234 PHE A C 1
ATOM 1804 O O . PHE A 1 234 ? -8.034 -8.435 16.534 1.00 90.62 234 PHE A O 1
ATOM 1811 N N . GLN A 1 235 ? -8.828 -6.600 17.544 1.00 90.12 235 GLN A N 1
ATOM 1812 C CA . GLN A 1 235 ? -8.789 -5.766 16.347 1.00 90.12 235 GLN A CA 1
ATOM 1813 C C . GLN A 1 235 ? -7.352 -5.507 15.880 1.00 90.12 235 GLN A C 1
ATOM 1815 O O . GLN A 1 235 ? -7.103 -5.533 14.674 1.00 90.12 235 GLN A O 1
ATOM 1820 N N . GLU A 1 236 ? -6.417 -5.275 16.803 1.00 89.06 236 GLU A N 1
ATOM 1821 C CA . GLU A 1 236 ? -4.985 -5.135 16.511 1.00 89.06 236 GLU A CA 1
ATOM 1822 C C . GLU A 1 236 ? -4.434 -6.408 15.861 1.00 89.06 236 GLU A C 1
ATOM 1824 O O . GLU A 1 236 ? -3.789 -6.323 14.821 1.00 89.06 236 GLU A O 1
ATOM 1829 N N . LEU A 1 237 ? -4.780 -7.582 16.392 1.00 91.31 237 LEU A N 1
ATOM 1830 C CA . LEU A 1 237 ? -4.329 -8.873 15.873 1.00 91.31 237 LEU A CA 1
ATOM 1831 C C . LEU A 1 237 ? -4.808 -9.141 14.437 1.00 91.31 237 LEU A C 1
ATOM 1833 O O . LEU A 1 237 ? -4.015 -9.543 13.586 1.00 91.31 237 LEU A O 1
ATOM 1837 N N . ILE A 1 238 ? -6.087 -8.886 14.136 1.00 92.75 238 ILE A N 1
ATOM 1838 C CA . ILE A 1 238 ? -6.591 -9.009 12.755 1.00 92.75 238 ILE A CA 1
ATOM 1839 C C . ILE A 1 238 ? -5.918 -7.966 11.862 1.00 92.75 238 ILE A C 1
ATOM 1841 O O . ILE A 1 238 ? -5.514 -8.273 10.745 1.00 92.75 238 ILE A O 1
ATOM 1845 N N . THR A 1 239 ? -5.769 -6.735 12.350 1.00 92.38 239 THR A N 1
ATOM 1846 C CA . THR A 1 239 ? -5.123 -5.658 11.592 1.00 92.38 239 THR A CA 1
ATOM 1847 C C . THR A 1 239 ? -3.685 -6.017 11.224 1.00 92.38 239 THR A C 1
ATOM 1849 O O . THR A 1 239 ? -3.294 -5.822 10.076 1.00 92.38 239 THR A O 1
ATOM 1852 N N . GLU A 1 240 ? -2.917 -6.572 12.162 1.00 92.56 240 GLU A N 1
ATOM 1853 C CA . GLU A 1 240 ? -1.546 -7.032 11.939 1.00 92.56 240 GLU A CA 1
ATOM 1854 C C . GLU A 1 240 ? -1.494 -8.163 10.903 1.00 92.56 240 GLU A C 1
ATOM 1856 O O . GLU A 1 240 ? -0.660 -8.129 9.997 1.00 92.56 240 GLU A O 1
ATOM 1861 N N . HIS A 1 241 ? -2.418 -9.125 10.983 1.00 93.62 241 HIS A N 1
ATOM 1862 C CA . HIS A 1 241 ? -2.527 -10.203 10.002 1.00 93.62 241 HIS A CA 1
ATOM 1863 C C . HIS A 1 241 ? -2.783 -9.660 8.583 1.00 93.62 241 HIS A C 1
ATOM 1865 O O . HIS A 1 241 ? -2.027 -9.960 7.656 1.00 93.62 241 HIS A O 1
ATOM 1871 N N . GLU A 1 242 ? -3.771 -8.773 8.411 1.00 95.00 242 GLU A N 1
ATOM 1872 C CA . GLU A 1 242 ? -4.050 -8.155 7.105 1.00 95.00 242 GLU A CA 1
ATOM 1873 C C . GLU A 1 242 ? -2.896 -7.256 6.621 1.00 95.00 242 GLU A C 1
ATOM 1875 O O . GLU A 1 242 ? -2.585 -7.196 5.427 1.00 95.00 242 GLU A O 1
ATOM 1880 N N . ALA A 1 243 ? -2.207 -6.571 7.538 1.00 93.94 243 ALA A N 1
ATOM 1881 C CA . ALA A 1 243 ? -1.006 -5.799 7.230 1.00 93.94 243 ALA A CA 1
ATOM 1882 C C . ALA A 1 243 ? 0.142 -6.687 6.723 1.00 93.94 243 ALA A C 1
ATOM 1884 O O . ALA A 1 243 ? 0.917 -6.247 5.867 1.00 93.94 243 ALA A O 1
ATOM 1885 N N . GLY A 1 244 ? 0.229 -7.934 7.194 1.00 95.00 244 GLY A N 1
ATOM 1886 C CA . GLY A 1 244 ? 1.152 -8.951 6.696 1.00 95.00 244 GLY A CA 1
ATOM 1887 C C . GLY A 1 244 ? 0.945 -9.252 5.211 1.00 95.00 244 GLY A C 1
ATOM 1888 O O . GLY A 1 244 ? 1.898 -9.186 4.428 1.00 95.00 244 GLY A O 1
ATOM 1889 N N . HIS A 1 245 ? -0.302 -9.466 4.785 1.00 95.50 245 HIS A N 1
ATOM 1890 C CA . HIS A 1 245 ? -0.629 -9.624 3.363 1.00 95.50 245 HIS A CA 1
ATOM 1891 C C . HIS A 1 245 ? -0.257 -8.389 2.544 1.00 95.50 245 HIS A C 1
ATOM 1893 O O . HIS A 1 245 ? 0.378 -8.509 1.493 1.00 95.50 245 HIS A O 1
ATOM 1899 N N . HIS A 1 246 ? -0.574 -7.186 3.032 1.00 95.31 246 HIS A N 1
ATOM 1900 C CA . HIS A 1 246 ? -0.160 -5.949 2.361 1.00 95.31 246 HIS A CA 1
ATOM 1901 C C . HIS A 1 246 ? 1.359 -5.822 2.269 1.00 95.31 246 HIS A C 1
ATOM 1903 O O . HIS A 1 246 ? 1.871 -5.393 1.238 1.00 95.31 246 HIS A O 1
ATOM 1909 N N . ALA A 1 247 ? 2.111 -6.222 3.297 1.00 94.81 247 ALA A N 1
ATOM 1910 C CA . ALA A 1 247 ? 3.572 -6.238 3.254 1.00 94.81 247 ALA A CA 1
ATOM 1911 C C . ALA A 1 247 ? 4.107 -7.163 2.152 1.00 94.81 247 ALA A C 1
ATOM 1913 O O . ALA A 1 247 ? 5.041 -6.782 1.446 1.00 94.81 247 ALA A O 1
ATOM 1914 N N . ILE A 1 248 ? 3.480 -8.324 1.957 1.00 95.56 248 ILE A N 1
ATOM 1915 C CA . ILE A 1 248 ? 3.798 -9.246 0.862 1.00 95.56 248 ILE A CA 1
ATOM 1916 C C . ILE A 1 248 ? 3.465 -8.601 -0.489 1.00 95.56 248 ILE A C 1
ATOM 1918 O O . ILE A 1 248 ? 4.345 -8.486 -1.341 1.00 95.56 248 ILE A O 1
ATOM 1922 N N . TYR A 1 249 ? 2.243 -8.096 -0.683 1.00 95.81 249 TYR A N 1
ATOM 1923 C CA . TYR A 1 249 ? 1.833 -7.483 -1.953 1.00 95.81 249 TYR A CA 1
ATOM 1924 C C . TYR A 1 249 ? 2.652 -6.245 -2.328 1.00 95.81 249 TYR A C 1
ATOM 1926 O O . TYR A 1 249 ? 2.960 -6.036 -3.503 1.00 95.81 249 TYR A O 1
ATOM 1934 N N . ARG A 1 250 ? 3.066 -5.440 -1.343 1.00 94.19 250 ARG A N 1
ATOM 1935 C CA . ARG A 1 250 ? 3.891 -4.243 -1.562 1.00 94.19 250 ARG A CA 1
ATOM 1936 C C . ARG A 1 250 ? 5.272 -4.548 -2.126 1.00 94.19 250 ARG A C 1
ATOM 1938 O O . ARG A 1 250 ? 5.872 -3.655 -2.717 1.00 94.19 250 ARG A O 1
ATOM 1945 N N . GLN A 1 251 ? 5.750 -5.789 -2.051 1.00 94.94 251 GLN A N 1
ATOM 1946 C CA . GLN A 1 251 ? 6.964 -6.185 -2.765 1.00 94.94 251 GLN A CA 1
ATOM 1947 C C . GLN A 1 251 ? 6.853 -5.911 -4.275 1.00 94.94 251 GLN A C 1
ATOM 1949 O O . GLN A 1 251 ? 7.835 -5.526 -4.903 1.00 94.94 251 GLN A O 1
ATOM 1954 N N . LEU A 1 252 ? 5.652 -5.997 -4.860 1.00 94.81 252 LEU A N 1
ATOM 1955 C CA . LEU A 1 252 ? 5.433 -5.686 -6.278 1.00 94.81 252 LEU A CA 1
ATOM 1956 C C . LEU A 1 252 ? 5.642 -4.206 -6.616 1.00 94.81 252 LEU A C 1
ATOM 1958 O O . LEU A 1 252 ? 5.997 -3.895 -7.752 1.00 94.81 252 LEU A O 1
ATOM 1962 N N . VAL A 1 253 ? 5.465 -3.299 -5.650 1.00 93.62 253 VAL A N 1
ATOM 1963 C CA . VAL A 1 253 ? 5.670 -1.855 -5.848 1.00 93.62 253 VAL A CA 1
ATOM 1964 C C . VAL A 1 253 ? 7.123 -1.570 -6.224 1.00 93.62 253 VAL A C 1
ATOM 1966 O O . VAL A 1 253 ? 7.382 -0.765 -7.118 1.00 93.62 253 VAL A O 1
ATOM 1969 N N . THR A 1 254 ? 8.068 -2.272 -5.596 1.00 88.38 254 THR A N 1
ATOM 1970 C CA . THR A 1 254 ? 9.503 -2.136 -5.876 1.00 88.38 254 THR A CA 1
ATOM 1971 C C . THR A 1 254 ? 9.994 -3.103 -6.953 1.00 88.38 254 THR A C 1
ATOM 1973 O O . THR A 1 254 ? 10.895 -2.754 -7.712 1.00 88.38 254 THR A O 1
ATOM 1976 N N . GLN A 1 255 ? 9.394 -4.293 -7.073 1.00 94.38 255 GLN A N 1
ATOM 1977 C CA . GLN A 1 255 ? 9.826 -5.313 -8.034 1.00 94.38 255 GLN A CA 1
ATOM 1978 C C . GLN A 1 255 ? 9.374 -5.030 -9.469 1.00 94.38 255 GLN A C 1
ATOM 1980 O O . GLN A 1 255 ? 10.182 -5.164 -10.386 1.00 94.38 255 GLN A O 1
ATOM 1985 N N . LEU A 1 256 ? 8.115 -4.634 -9.703 1.00 96.06 256 LEU A N 1
ATOM 1986 C CA . LEU A 1 256 ? 7.588 -4.519 -11.070 1.00 96.06 256 LEU A CA 1
ATOM 1987 C C . LEU A 1 256 ? 8.334 -3.515 -11.966 1.00 96.06 256 LEU A C 1
ATOM 1989 O O . LEU A 1 256 ? 8.548 -3.850 -13.131 1.00 96.06 256 LEU A O 1
ATOM 1993 N N . PRO A 1 257 ? 8.785 -2.335 -11.489 1.00 94.56 257 PRO A N 1
ATOM 1994 C CA . PRO A 1 257 ? 9.654 -1.474 -12.288 1.00 94.56 257 PRO A CA 1
ATOM 1995 C C . PRO A 1 257 ? 10.890 -2.219 -12.806 1.00 94.56 257 PRO A C 1
ATOM 1997 O O . PRO A 1 257 ? 11.215 -2.115 -13.986 1.00 94.56 257 PRO A O 1
ATOM 2000 N N . GLN A 1 258 ? 11.542 -3.010 -11.949 1.00 94.12 258 GLN A N 1
ATOM 2001 C CA . GLN A 1 258 ? 12.731 -3.772 -12.320 1.00 94.12 258 GLN A CA 1
ATOM 2002 C C . GLN A 1 258 ? 12.395 -4.946 -13.243 1.00 94.12 258 GLN A C 1
ATOM 2004 O O . GLN A 1 258 ? 13.083 -5.138 -14.237 1.00 94.12 258 GLN A O 1
ATOM 2009 N N . VAL A 1 259 ? 11.294 -5.660 -12.998 1.00 96.62 259 VAL A N 1
ATOM 2010 C CA . VAL A 1 259 ? 10.799 -6.724 -13.890 1.00 96.62 259 VAL A CA 1
ATOM 2011 C C . VAL A 1 259 ? 10.611 -6.199 -15.315 1.00 96.62 259 VAL A C 1
ATOM 2013 O O . VAL A 1 259 ? 11.043 -6.840 -16.269 1.00 96.62 259 VAL A O 1
ATOM 2016 N N . LEU A 1 260 ? 10.027 -5.007 -15.473 1.00 96.75 260 LEU A N 1
ATOM 2017 C CA . LEU A 1 260 ? 9.842 -4.376 -16.784 1.00 96.75 260 LEU A CA 1
ATOM 2018 C C . LEU A 1 260 ? 11.170 -3.977 -17.449 1.00 96.75 260 LEU A C 1
ATOM 2020 O O . LEU A 1 260 ? 11.272 -4.016 -18.675 1.00 96.75 260 LEU A O 1
ATOM 2024 N N . ILE A 1 261 ? 12.179 -3.598 -16.662 1.00 94.19 261 ILE A N 1
ATOM 2025 C CA . ILE A 1 261 ? 13.538 -3.310 -17.149 1.00 94.19 261 ILE A CA 1
ATOM 2026 C C . ILE A 1 261 ? 14.226 -4.602 -17.609 1.00 94.19 261 ILE A C 1
ATOM 2028 O O . ILE A 1 261 ? 14.837 -4.627 -18.679 1.00 94.19 261 ILE A O 1
ATOM 2032 N N . ASP A 1 262 ? 14.096 -5.670 -16.824 1.00 96.12 262 ASP A N 1
ATOM 2033 C CA . ASP A 1 262 ? 14.797 -6.943 -17.008 1.00 96.12 262 ASP A CA 1
ATOM 2034 C C . ASP A 1 262 ? 14.286 -7.761 -18.199 1.00 96.12 262 ASP A C 1
ATOM 2036 O O . ASP A 1 262 ? 15.005 -8.634 -18.685 1.00 96.12 262 ASP A O 1
ATOM 2040 N N . VAL A 1 263 ? 13.104 -7.434 -18.741 1.00 97.25 263 VAL A N 1
ATOM 2041 C CA . VAL A 1 263 ? 12.665 -7.933 -20.060 1.00 97.25 263 VAL A CA 1
ATOM 2042 C C . VAL A 1 263 ? 13.726 -7.650 -21.131 1.00 97.25 263 VAL A C 1
ATOM 2044 O O . VAL A 1 263 ? 13.936 -8.463 -22.031 1.00 97.25 263 VAL A O 1
ATOM 2047 N N . GLY A 1 264 ? 14.425 -6.516 -21.021 1.00 95.75 264 GLY A N 1
ATOM 2048 C CA . GLY A 1 264 ? 15.521 -6.162 -21.910 1.00 95.75 264 GLY A CA 1
ATOM 2049 C C . GLY A 1 264 ? 15.083 -5.862 -23.346 1.00 95.75 264 GLY A C 1
ATOM 2050 O O . GLY A 1 264 ? 13.980 -5.383 -23.610 1.00 95.75 264 GLY A O 1
ATOM 2051 N N . GLU A 1 265 ? 16.009 -6.078 -24.280 1.00 97.00 265 GLU A N 1
ATOM 2052 C CA . GLU A 1 265 ? 15.804 -5.874 -25.715 1.00 97.00 265 GLU A CA 1
ATOM 2053 C C . GLU A 1 265 ? 15.305 -7.165 -26.378 1.00 97.00 265 GLU A C 1
ATOM 2055 O O . GLU A 1 265 ? 16.004 -8.178 -26.374 1.00 97.00 265 GLU A O 1
ATOM 2060 N N . VAL A 1 266 ? 14.115 -7.117 -26.978 1.00 98.19 266 VAL A N 1
ATOM 2061 C CA . VAL A 1 266 ? 13.443 -8.250 -27.643 1.00 98.19 266 VAL A CA 1
ATOM 2062 C C . VAL A 1 266 ? 12.885 -7.817 -29.004 1.00 98.19 266 VAL A C 1
ATOM 2064 O O . VAL A 1 266 ? 12.766 -6.613 -29.245 1.00 98.19 266 VAL A O 1
ATOM 2067 N N . PRO A 1 267 ? 12.533 -8.734 -29.927 1.00 98.44 267 PRO A N 1
ATOM 2068 C CA . PRO A 1 267 ? 11.836 -8.359 -31.156 1.00 98.44 267 PRO A CA 1
ATOM 2069 C C . PRO A 1 267 ? 10.607 -7.489 -30.865 1.00 98.44 267 PRO A C 1
ATOM 2071 O O . PRO A 1 267 ? 9.863 -7.743 -29.917 1.00 98.44 267 PRO A O 1
ATOM 2074 N N . CYS A 1 268 ? 10.407 -6.424 -31.642 1.00 98.00 268 CYS A N 1
ATOM 2075 C CA . CYS A 1 268 ? 9.364 -5.437 -31.341 1.00 98.00 268 CYS A CA 1
ATOM 2076 C C . CYS A 1 268 ? 7.941 -6.016 -31.318 1.00 98.00 268 CYS A C 1
ATOM 2078 O O . CYS A 1 268 ? 7.088 -5.498 -30.602 1.00 98.00 268 CYS A O 1
ATOM 2080 N N . ASP A 1 269 ? 7.693 -7.075 -32.083 1.00 98.19 269 ASP A N 1
ATOM 2081 C CA . ASP A 1 269 ? 6.442 -7.831 -32.107 1.00 98.19 269 ASP A CA 1
ATOM 2082 C C . ASP A 1 269 ? 6.275 -8.793 -30.919 1.00 98.19 269 ASP A C 1
ATOM 2084 O O . ASP A 1 269 ? 5.148 -9.171 -30.618 1.00 98.19 269 ASP A O 1
ATOM 2088 N N . GLU A 1 270 ? 7.350 -9.124 -30.197 1.00 98.44 270 GLU A N 1
ATOM 2089 C CA . GLU A 1 270 ? 7.319 -9.968 -28.992 1.00 98.44 270 GLU A CA 1
ATOM 2090 C C . GLU A 1 270 ? 7.253 -9.165 -27.680 1.00 98.44 270 GLU A C 1
ATOM 2092 O O . GLU A 1 270 ? 6.917 -9.721 -26.635 1.00 98.44 270 GLU A O 1
ATOM 2097 N N . LEU A 1 271 ? 7.576 -7.863 -27.694 1.00 98.31 271 LEU A N 1
ATOM 2098 C CA . LEU A 1 271 ? 7.758 -7.077 -26.462 1.00 98.31 271 LEU A CA 1
ATOM 2099 C C . LEU A 1 271 ? 6.543 -7.109 -25.525 1.00 98.31 271 LEU A C 1
ATOM 2101 O O . LEU A 1 271 ? 6.715 -7.228 -24.315 1.00 98.31 271 LEU A O 1
ATOM 2105 N N . SER A 1 272 ? 5.329 -7.009 -26.071 1.00 98.44 272 SER A N 1
ATOM 2106 C CA . SER A 1 272 ? 4.101 -7.037 -25.263 1.00 98.44 272 SER A CA 1
ATOM 2107 C C . SER A 1 272 ? 3.928 -8.361 -24.526 1.00 98.44 272 SER A C 1
ATOM 2109 O O . SER A 1 272 ? 3.638 -8.364 -23.330 1.00 98.44 272 SER A O 1
ATOM 2111 N N . ASP A 1 273 ? 4.146 -9.476 -25.219 1.00 98.62 273 ASP A N 1
ATOM 2112 C CA . ASP A 1 273 ? 3.963 -10.811 -24.653 1.00 98.62 273 ASP A CA 1
ATOM 2113 C C . ASP A 1 273 ? 5.025 -11.098 -23.586 1.00 98.62 273 ASP A C 1
ATOM 2115 O O . ASP A 1 273 ? 4.705 -11.606 -22.514 1.00 98.62 273 ASP A O 1
ATOM 2119 N N . ARG A 1 274 ? 6.276 -10.677 -23.824 1.00 98.62 274 ARG A N 1
ATOM 2120 C CA . ARG A 1 274 ? 7.373 -10.810 -22.850 1.00 98.62 274 ARG A CA 1
ATOM 2121 C C . ARG A 1 274 ? 7.138 -10.005 -21.580 1.00 98.62 274 ARG A C 1
ATOM 2123 O O . ARG A 1 274 ? 7.411 -10.491 -20.486 1.00 98.62 274 ARG A O 1
ATOM 2130 N N . VAL A 1 275 ? 6.624 -8.785 -21.720 1.00 98.56 275 VAL A N 1
ATOM 2131 C CA . VAL A 1 275 ? 6.240 -7.954 -20.576 1.00 98.56 275 VAL A CA 1
ATOM 2132 C C . VAL A 1 275 ? 5.111 -8.615 -19.784 1.00 98.56 275 VAL A C 1
ATOM 2134 O O . VAL A 1 275 ? 5.205 -8.695 -18.561 1.00 98.56 275 VAL A O 1
ATOM 2137 N N . ALA A 1 276 ? 4.065 -9.102 -20.459 1.00 98.50 276 ALA A N 1
ATOM 2138 C CA . ALA A 1 276 ? 2.942 -9.764 -19.798 1.00 98.50 276 ALA A CA 1
ATOM 2139 C C . ALA A 1 276 ? 3.388 -11.022 -19.035 1.00 98.50 276 ALA A C 1
ATOM 2141 O O . ALA A 1 276 ? 3.087 -11.143 -17.851 1.00 98.50 276 ALA A O 1
ATOM 2142 N N . GLU A 1 277 ? 4.174 -11.896 -19.670 1.00 98.62 277 GLU A N 1
ATOM 2143 C CA . GLU A 1 277 ? 4.719 -13.115 -19.057 1.00 98.62 277 GLU A CA 1
ATOM 2144 C C . GLU A 1 277 ? 5.551 -12.800 -17.800 1.00 98.62 277 GLU A C 1
ATOM 2146 O O . GLU A 1 277 ? 5.350 -13.405 -16.745 1.00 98.62 277 GLU A O 1
ATOM 2151 N N . ALA A 1 278 ? 6.449 -11.811 -17.881 1.00 98.50 278 ALA A N 1
ATOM 2152 C CA . ALA A 1 278 ? 7.307 -11.427 -16.761 1.00 98.50 278 ALA A CA 1
ATOM 2153 C C . ALA A 1 278 ? 6.509 -10.845 -15.578 1.00 98.50 278 ALA A C 1
ATOM 2155 O O . ALA A 1 278 ? 6.772 -11.180 -14.419 1.00 98.50 278 ALA A O 1
ATOM 2156 N N . VAL A 1 279 ? 5.510 -9.999 -15.859 1.00 98.31 279 VAL A N 1
ATOM 2157 C CA . VAL A 1 279 ? 4.631 -9.428 -14.827 1.00 98.31 279 VAL A CA 1
ATOM 2158 C C . VAL A 1 279 ? 3.755 -10.509 -14.194 1.00 98.31 279 VAL A C 1
ATOM 2160 O O . VAL A 1 279 ? 3.643 -10.552 -12.969 1.00 98.31 279 VAL A O 1
ATOM 2163 N N . GLU A 1 280 ? 3.152 -11.391 -14.993 1.00 98.12 280 GLU A N 1
ATOM 2164 C CA . GLU A 1 280 ? 2.333 -12.500 -14.491 1.00 98.12 280 GLU A CA 1
ATOM 2165 C C . GLU A 1 280 ? 3.136 -13.423 -13.575 1.00 98.12 280 GLU A C 1
ATOM 2167 O O . GLU A 1 280 ? 2.651 -13.782 -12.499 1.00 98.12 280 GLU A O 1
ATOM 2172 N N . TYR A 1 281 ? 4.377 -13.741 -13.952 1.00 98.06 281 TYR A N 1
ATOM 2173 C CA . TYR A 1 281 ? 5.278 -14.530 -13.120 1.00 98.06 281 TYR A CA 1
ATOM 2174 C C . TYR A 1 281 ? 5.520 -13.861 -11.760 1.00 98.06 281 TYR A C 1
ATOM 2176 O O . TYR A 1 281 ? 5.220 -14.461 -10.726 1.00 98.06 281 TYR A O 1
ATOM 2184 N N . ALA A 1 282 ? 5.963 -12.598 -11.742 1.00 97.69 282 ALA A N 1
ATOM 2185 C CA . ALA A 1 282 ? 6.234 -11.866 -10.501 1.00 97.69 282 ALA A CA 1
ATOM 2186 C C . ALA A 1 282 ? 4.994 -11.760 -9.591 1.00 97.69 282 ALA A C 1
ATOM 2188 O O . ALA A 1 282 ? 5.071 -11.969 -8.380 1.00 97.69 282 ALA A O 1
ATOM 2189 N N . VAL A 1 283 ? 3.823 -11.491 -10.175 1.00 97.06 283 VAL A N 1
ATOM 2190 C CA . VAL A 1 283 ? 2.553 -11.413 -9.438 1.00 97.06 283 VAL A CA 1
ATOM 2191 C C . VAL A 1 283 ? 2.151 -12.773 -8.868 1.00 97.06 283 VAL A C 1
ATOM 2193 O O . VAL A 1 283 ? 1.612 -12.841 -7.761 1.00 97.06 283 VAL A O 1
ATOM 2196 N N . SER A 1 284 ? 2.395 -13.861 -9.602 1.00 97.00 284 SER A N 1
ATOM 2197 C CA . SER A 1 284 ? 2.069 -15.214 -9.149 1.00 97.00 284 SER A CA 1
ATOM 2198 C C . SER A 1 284 ? 2.886 -15.630 -7.925 1.00 97.00 284 SER A C 1
ATOM 2200 O O . SER A 1 284 ? 2.313 -16.204 -7.001 1.00 97.00 284 SER A O 1
ATOM 2202 N N . GLU A 1 285 ? 4.168 -15.265 -7.867 1.00 97.12 285 GLU A N 1
ATOM 2203 C CA . GLU A 1 285 ? 5.048 -15.551 -6.727 1.00 97.12 285 GLU A CA 1
ATOM 2204 C C . GLU A 1 285 ? 4.547 -14.857 -5.455 1.00 97.12 285 GLU A C 1
ATOM 2206 O O . GLU A 1 285 ? 4.401 -15.478 -4.404 1.00 97.12 285 GLU A O 1
ATOM 2211 N N . VAL A 1 286 ? 4.183 -13.578 -5.560 1.00 95.62 286 VAL A N 1
ATOM 2212 C CA . VAL A 1 286 ? 3.674 -12.802 -4.421 1.00 95.62 286 VAL A CA 1
ATOM 2213 C C . VAL A 1 286 ? 2.301 -13.301 -3.959 1.00 95.62 286 VAL A C 1
ATOM 2215 O O . VAL A 1 286 ? 2.035 -13.375 -2.760 1.00 95.62 286 VAL A O 1
ATOM 2218 N N . ARG A 1 287 ? 1.431 -13.721 -4.886 1.00 94.69 287 ARG A N 1
ATOM 2219 C CA . ARG A 1 287 ? 0.157 -14.370 -4.531 1.00 94.69 287 ARG A CA 1
ATOM 2220 C C . ARG A 1 287 ? 0.371 -15.698 -3.811 1.00 94.69 287 ARG A C 1
ATOM 2222 O O . ARG A 1 287 ? -0.328 -15.968 -2.840 1.00 94.69 287 ARG A O 1
ATOM 2229 N N . GLN A 1 288 ? 1.325 -16.512 -4.257 1.00 95.44 288 GLN A N 1
ATOM 2230 C CA . GLN A 1 288 ? 1.671 -17.759 -3.572 1.00 95.44 288 GLN A CA 1
ATOM 2231 C C . GLN A 1 288 ? 2.232 -17.493 -2.173 1.00 95.44 288 GLN A C 1
ATOM 2233 O O . GLN A 1 288 ? 1.825 -18.162 -1.228 1.00 95.44 288 GLN A O 1
ATOM 2238 N N . ALA A 1 289 ? 3.095 -16.485 -2.019 1.00 95.19 289 ALA A N 1
ATOM 2239 C CA . ALA A 1 289 ? 3.612 -16.075 -0.715 1.00 95.19 289 ALA A CA 1
ATOM 2240 C C . ALA A 1 289 ? 2.494 -15.620 0.238 1.00 95.19 289 ALA A C 1
ATOM 2242 O O . ALA A 1 289 ? 2.518 -15.969 1.413 1.00 95.19 289 ALA A O 1
ATOM 2243 N N . SER A 1 290 ? 1.493 -14.898 -0.273 1.00 94.06 290 SER A N 1
ATOM 2244 C CA . SER A 1 290 ? 0.311 -14.482 0.492 1.00 94.06 290 SER A CA 1
ATOM 2245 C C . SER A 1 290 ? -0.522 -15.682 0.970 1.00 94.06 290 SER A C 1
ATOM 2247 O O . SER A 1 290 ? -0.874 -15.760 2.139 1.00 94.06 290 SER A O 1
ATOM 2249 N N . VAL A 1 291 ? -0.746 -16.685 0.111 1.00 91.06 291 VAL A N 1
ATOM 2250 C CA . VAL A 1 291 ? -1.425 -17.935 0.512 1.00 91.06 291 VAL A CA 1
ATOM 2251 C C . VAL A 1 291 ? -0.601 -18.726 1.534 1.00 91.06 291 VAL A C 1
ATOM 2253 O O . VAL A 1 291 ? -1.150 -19.274 2.484 1.00 91.06 291 VAL A O 1
ATOM 2256 N N . ALA A 1 292 ? 0.722 -18.788 1.368 1.00 91.81 292 ALA A N 1
ATOM 2257 C CA . ALA A 1 292 ? 1.601 -19.456 2.327 1.00 91.81 292 ALA A CA 1
ATOM 2258 C C . ALA A 1 292 ? 1.626 -18.741 3.691 1.00 91.81 292 ALA A C 1
ATOM 2260 O O . ALA A 1 292 ? 1.806 -19.387 4.724 1.00 91.81 292 ALA A O 1
ATOM 2261 N N . TYR A 1 293 ? 1.432 -17.418 3.703 1.00 91.62 293 TYR A N 1
ATOM 2262 C CA . TYR A 1 293 ? 1.292 -16.635 4.927 1.00 91.62 293 TYR A CA 1
ATOM 2263 C C . TYR A 1 293 ? 0.054 -17.065 5.724 1.00 91.62 293 TYR A C 1
ATOM 2265 O O . TYR A 1 293 ? 0.184 -17.321 6.920 1.00 91.62 293 TYR A O 1
ATOM 2273 N N . ASP A 1 294 ? -1.093 -17.275 5.067 1.00 89.69 294 ASP A N 1
ATOM 2274 C CA . ASP A 1 294 ? -2.294 -17.836 5.711 1.00 89.69 294 ASP A CA 1
ATOM 2275 C C . ASP A 1 294 ? -2.040 -19.222 6.306 1.00 89.69 294 ASP A C 1
ATOM 2277 O O . ASP A 1 294 ? -2.461 -19.519 7.419 1.00 89.69 294 ASP A O 1
ATOM 2281 N N . GLU A 1 295 ? -1.324 -20.093 5.594 1.00 86.75 295 GLU A N 1
ATOM 2282 C CA . GLU A 1 295 ? -1.041 -21.450 6.081 1.00 86.75 295 GLU A CA 1
ATOM 2283 C C . GLU A 1 295 ? -0.146 -21.454 7.330 1.00 86.75 295 GLU A C 1
ATOM 2285 O O . GLU A 1 295 ? -0.245 -22.360 8.160 1.00 86.75 295 GLU A O 1
ATOM 2290 N N . TYR A 1 296 ? 0.715 -20.443 7.483 1.00 86.56 296 TYR A N 1
ATOM 2291 C CA . TYR A 1 296 ? 1.615 -20.316 8.628 1.00 86.56 296 TYR A CA 1
ATOM 2292 C C . TYR A 1 296 ? 0.996 -19.536 9.800 1.00 86.56 296 TYR A C 1
ATOM 2294 O O . TYR A 1 296 ? 1.233 -19.889 10.956 1.00 86.56 296 TYR A O 1
ATOM 2302 N N . TYR A 1 297 ? 0.217 -18.486 9.519 1.00 82.12 297 TYR A N 1
ATOM 2303 C CA . TYR A 1 297 ? -0.307 -17.547 10.521 1.00 82.12 297 TYR A CA 1
ATOM 2304 C C . TYR A 1 297 ? -1.831 -17.633 10.745 1.00 82.12 297 TYR A C 1
ATOM 2306 O O . TYR A 1 297 ? -2.320 -17.108 11.740 1.00 82.12 297 TYR A O 1
ATOM 2314 N N . GLY A 1 298 ? -2.590 -18.303 9.875 1.00 65.88 298 GLY A N 1
ATOM 2315 C CA . GLY A 1 298 ? -4.063 -18.315 9.842 1.00 65.88 298 GLY A CA 1
ATOM 2316 C C . GLY A 1 298 ? -4.757 -19.317 10.773 1.00 65.88 298 GLY A C 1
ATOM 2317 O O . GLY A 1 298 ? -5.873 -19.750 10.494 1.00 65.88 298 GLY A O 1
ATOM 2318 N N . GLY A 1 299 ? -4.124 -19.727 11.874 1.00 61.53 299 GLY A N 1
ATOM 2319 C CA . GLY A 1 299 ? -4.769 -20.603 12.855 1.00 61.53 299 GLY A CA 1
ATOM 2320 C C . GLY A 1 299 ? -5.902 -19.887 13.604 1.00 61.53 299 GLY A C 1
ATOM 2321 O O . GLY A 1 299 ? -5.625 -19.143 14.544 1.00 61.53 299 GLY A O 1
ATOM 2322 N N . GLU A 1 300 ? -7.168 -20.147 13.237 1.00 54.25 300 GLU A N 1
ATOM 2323 C CA . GLU A 1 300 ? -8.370 -19.603 13.911 1.00 54.25 300 GLU A CA 1
ATOM 2324 C C . GLU A 1 300 ? -8.377 -19.854 15.431 1.00 54.25 300 GLU A C 1
ATOM 2326 O O . GLU A 1 300 ? -8.878 -19.023 16.188 1.00 54.25 300 GLU A O 1
ATOM 2331 N N . ASP A 1 301 ? -7.754 -20.946 15.892 1.00 52.38 301 ASP A N 1
ATOM 2332 C CA . ASP A 1 301 ? -7.620 -21.277 17.317 1.00 52.38 301 ASP A CA 1
ATOM 2333 C C . ASP A 1 301 ? -6.922 -20.165 18.125 1.00 52.38 301 ASP A C 1
ATOM 2335 O O . ASP A 1 301 ? -7.212 -19.983 19.309 1.00 52.38 301 ASP A O 1
ATOM 2339 N N . TYR A 1 302 ? -6.027 -19.392 17.498 1.00 48.50 302 TYR A N 1
ATOM 2340 C CA . TYR A 1 302 ? -5.345 -18.275 18.151 1.00 48.50 302 TYR A CA 1
ATOM 2341 C C . TYR A 1 302 ? -6.262 -17.048 18.272 1.00 48.50 302 TYR A C 1
ATOM 2343 O O . TYR A 1 302 ? -6.369 -16.464 19.351 1.00 48.50 302 TYR A O 1
ATOM 2351 N N . LEU A 1 303 ? -6.991 -16.712 17.200 1.00 53.59 303 LEU A N 1
ATOM 2352 C CA . LEU A 1 303 ? -7.917 -15.570 17.137 1.00 53.59 303 LEU A CA 1
ATOM 2353 C C . LEU A 1 303 ? -9.154 -15.760 18.028 1.00 53.59 303 LEU A C 1
ATOM 2355 O O . LEU A 1 303 ? -9.670 -14.798 18.586 1.00 53.59 303 LEU A O 1
ATOM 2359 N N . ALA A 1 304 ? -9.634 -16.995 18.186 1.00 48.81 304 ALA A N 1
ATOM 2360 C CA . ALA A 1 304 ? -10.776 -17.296 19.046 1.00 48.81 304 ALA A CA 1
ATOM 2361 C C . ALA A 1 304 ? -10.446 -17.217 20.547 1.00 48.81 304 ALA A C 1
ATOM 2363 O O . ALA A 1 304 ? -11.355 -17.055 21.356 1.00 48.81 304 ALA A O 1
ATOM 2364 N N . SER A 1 305 ? -9.165 -17.330 20.918 1.00 48.00 305 SER A N 1
ATOM 2365 C CA . SER A 1 305 ? -8.708 -17.270 22.314 1.00 48.00 305 SER A CA 1
ATOM 2366 C C . SER A 1 305 ? -8.423 -15.853 22.830 1.00 48.00 305 SER A C 1
ATOM 2368 O O . SER A 1 305 ? -8.200 -15.684 24.028 1.00 48.00 305 SER A O 1
ATOM 2370 N N . SER A 1 306 ? -8.398 -14.854 21.939 1.00 48.31 306 SER A N 1
ATOM 2371 C CA . SER A 1 306 ? -8.057 -13.458 22.252 1.00 48.31 306 SER A CA 1
ATOM 2372 C C . SER A 1 306 ? -9.265 -12.533 22.464 1.00 48.31 306 SER A C 1
ATOM 2374 O O . SER A 1 306 ? -9.068 -11.387 22.866 1.00 48.31 306 SER A O 1
ATOM 2376 N N . LEU A 1 307 ? -10.487 -13.028 22.233 1.00 47.47 307 LEU A N 1
ATOM 2377 C CA . LEU A 1 307 ? -11.766 -12.387 22.582 1.00 47.47 307 LEU A CA 1
ATOM 2378 C C . LEU A 1 307 ? -12.309 -12.934 23.901 1.00 47.47 307 LEU A C 1
ATOM 2380 O O . LEU A 1 307 ? -12.897 -12.123 24.648 1.00 47.47 307 LEU A O 1
#

Foldseek 3Di:
DDDPDPPDPPDPPPPDPQAAKEWEQAAAFWKKAKPLLLDIGGHRAIEIEGDDPDDAFIWIAIGGDPQKDWQAKDQDPQAQRHRPSHRTRRCRHDVCNCVVDPVNVVQRVGNHYHYIYIDIDGDDDDPDDLAAAEHEYEYGYEAEFEAEDQDPVSSVCCQQHDSPPADQDPVVRTGDQKDKDKDKDKDFDWDADPDPQKIATRYMYIYMYIYMYHYDYDDDPNRDPVNVVLVVVLRSLVSNLNSVLVVLNCVCSVVLSVLRRVLDIDGPVCSVVSSVVSSVVVNVVSVVVSVVSCVVRVDVVVSVVSD